Protein AF-A0A6V8CHT6-F1 (afdb_monomer)

Structure (mmCIF, N/CA/C/O backbone):
data_AF-A0A6V8CHT6-F1
#
_entry.id   AF-A0A6V8CHT6-F1
#
loop_
_atom_site.group_PDB
_atom_site.id
_atom_site.type_symbol
_atom_site.label_atom_id
_atom_site.label_alt_id
_atom_site.label_comp_id
_atom_site.label_asym_id
_atom_site.label_entity_id
_atom_site.label_seq_id
_atom_site.pdbx_PDB_ins_code
_atom_site.Cartn_x
_atom_site.Cartn_y
_atom_site.Cartn_z
_atom_site.occupancy
_atom_site.B_iso_or_equiv
_atom_site.auth_seq_id
_atom_site.auth_comp_id
_atom_site.auth_asym_id
_atom_site.auth_atom_id
_atom_site.pdbx_PDB_model_num
ATOM 1 N N . MET A 1 1 ? 69.002 -26.529 19.615 1.00 41.22 1 MET A N 1
ATOM 2 C CA . MET A 1 1 ? 69.752 -26.506 18.342 1.00 41.22 1 MET A CA 1
ATOM 3 C C . MET A 1 1 ? 69.711 -27.904 17.747 1.00 41.22 1 MET A C 1
ATOM 5 O O . MET A 1 1 ? 70.395 -28.780 18.248 1.00 41.22 1 MET A O 1
ATOM 9 N N . GLY A 1 2 ? 68.854 -28.126 16.753 1.00 36.91 2 GLY A N 1
ATOM 10 C CA . GLY A 1 2 ? 68.843 -29.322 15.907 1.00 36.91 2 GLY A CA 1
ATOM 11 C C . GLY A 1 2 ? 68.818 -28.838 14.454 1.00 36.91 2 GLY A C 1
ATOM 12 O O . GLY A 1 2 ? 68.093 -27.874 14.194 1.00 36.91 2 GLY A O 1
ATOM 13 N N . PRO A 1 3 ? 69.640 -29.376 13.537 1.00 49.72 3 PRO A N 1
ATOM 14 C CA . PRO A 1 3 ? 69.744 -28.813 12.202 1.00 49.72 3 PRO A CA 1
ATOM 15 C C . PRO A 1 3 ? 68.670 -29.391 11.275 1.00 49.72 3 PRO A C 1
ATOM 17 O O . PRO A 1 3 ? 68.426 -30.595 11.230 1.00 49.72 3 PRO A O 1
ATOM 20 N N . PHE A 1 4 ? 68.030 -28.477 10.553 1.00 37.78 4 PHE A N 1
ATOM 21 C CA . PHE A 1 4 ? 67.076 -28.720 9.482 1.00 37.78 4 PHE A CA 1
ATOM 22 C C . PHE A 1 4 ? 67.772 -29.388 8.288 1.00 37.78 4 PHE A C 1
ATOM 24 O O . PHE A 1 4 ? 68.774 -28.882 7.788 1.00 37.78 4 PHE A O 1
ATOM 31 N N . GLY A 1 5 ? 67.219 -30.515 7.833 1.00 35.38 5 GLY A N 1
ATOM 32 C CA . GLY A 1 5 ? 67.604 -31.187 6.595 1.00 35.38 5 GLY A CA 1
ATOM 33 C C . GLY A 1 5 ? 67.026 -30.469 5.376 1.00 35.38 5 GLY A C 1
ATOM 34 O O . GLY A 1 5 ? 65.821 -30.239 5.288 1.00 35.38 5 GLY A O 1
ATOM 35 N N . GLN A 1 6 ? 67.910 -30.117 4.450 1.00 35.12 6 GLN A N 1
ATOM 36 C CA . GLN A 1 6 ? 67.634 -29.500 3.159 1.00 35.12 6 GLN A CA 1
ATOM 37 C C . GLN A 1 6 ? 67.463 -30.635 2.135 1.00 35.12 6 GLN A C 1
ATOM 39 O O . GLN A 1 6 ? 68.376 -31.438 1.957 1.00 35.12 6 GLN A O 1
ATOM 44 N N . LEU A 1 7 ? 66.277 -30.762 1.532 1.00 34.06 7 LEU A N 1
ATOM 45 C CA . LEU A 1 7 ? 65.987 -31.746 0.483 1.00 34.06 7 LEU A CA 1
ATOM 46 C C . LEU A 1 7 ? 65.888 -31.028 -0.864 1.00 34.06 7 LEU A C 1
ATOM 48 O O . LEU A 1 7 ? 64.964 -30.247 -1.097 1.00 34.06 7 LEU A O 1
ATOM 52 N N . ASP A 1 8 ? 66.858 -31.315 -1.728 1.00 28.78 8 ASP A N 1
ATOM 53 C CA . ASP A 1 8 ? 66.923 -30.893 -3.123 1.00 28.78 8 ASP A CA 1
ATOM 54 C C . ASP A 1 8 ? 65.839 -31.595 -3.957 1.00 28.78 8 ASP A C 1
ATOM 56 O O . ASP A 1 8 ? 65.830 -32.818 -4.108 1.00 28.78 8 ASP A O 1
ATOM 60 N N . PHE A 1 9 ? 64.926 -30.814 -4.539 1.00 30.84 9 PHE A N 1
ATOM 61 C CA . PHE A 1 9 ? 63.970 -31.289 -5.540 1.00 30.84 9 PHE A CA 1
ATOM 62 C C . PHE A 1 9 ? 64.539 -31.080 -6.948 1.00 30.84 9 PHE A C 1
ATOM 64 O O . PHE A 1 9 ? 64.455 -29.997 -7.526 1.00 30.84 9 PHE A O 1
ATOM 71 N N . ALA A 1 10 ? 65.095 -32.151 -7.514 1.00 30.97 10 ALA A N 1
ATOM 72 C CA . ALA A 1 10 ? 65.415 -32.253 -8.933 1.00 30.97 10 ALA A CA 1
ATOM 73 C C . ALA A 1 10 ? 64.138 -32.549 -9.749 1.00 30.97 10 ALA A C 1
ATOM 75 O O . ALA A 1 10 ? 63.468 -33.559 -9.531 1.00 30.97 10 ALA A O 1
ATOM 76 N N . PHE A 1 11 ? 63.803 -31.677 -10.704 1.00 31.89 11 PHE A N 1
ATOM 77 C CA . PHE A 1 11 ? 62.722 -31.882 -11.675 1.00 31.89 11 PHE A CA 1
ATOM 78 C C . PHE A 1 11 ? 63.210 -32.737 -12.862 1.00 31.89 11 PHE A C 1
ATOM 80 O O . PHE A 1 11 ? 64.196 -32.363 -13.499 1.00 31.89 11 PHE A O 1
ATOM 87 N N . PRO A 1 12 ? 62.527 -33.840 -13.230 1.00 30.91 12 PRO A N 1
ATOM 88 C CA . PRO A 1 12 ? 62.856 -34.603 -14.427 1.00 30.91 12 PRO A CA 1
ATOM 89 C C . PRO A 1 12 ? 62.110 -34.094 -15.671 1.00 30.91 12 PRO A C 1
ATOM 91 O O . PRO A 1 12 ? 60.882 -33.999 -15.698 1.00 30.91 12 PRO A O 1
ATOM 94 N N . SER A 1 13 ? 62.873 -33.852 -16.737 1.00 31.19 13 SER A N 1
ATOM 95 C CA . SER A 1 13 ? 62.411 -33.578 -18.100 1.00 31.19 13 SER A CA 1
ATOM 96 C C . SER A 1 13 ? 61.598 -34.744 -18.681 1.00 31.19 13 SER A C 1
ATOM 98 O O . SER A 1 13 ? 62.083 -35.875 -18.750 1.00 31.19 13 SER A O 1
ATOM 100 N N . ARG A 1 14 ? 60.386 -34.471 -19.183 1.00 32.66 14 ARG A N 1
ATOM 101 C CA . ARG A 1 14 ? 59.652 -35.366 -20.095 1.00 32.66 14 ARG A CA 1
ATOM 102 C C . ARG A 1 14 ? 59.148 -34.595 -21.312 1.00 32.66 14 ARG A C 1
ATOM 104 O O . ARG A 1 14 ? 58.468 -33.582 -21.188 1.00 32.66 14 ARG A O 1
ATOM 111 N N . HIS A 1 15 ? 59.487 -35.119 -22.487 1.00 34.09 15 HIS A N 1
ATOM 112 C CA . HIS A 1 15 ? 58.997 -34.693 -23.794 1.00 34.09 15 HIS A CA 1
ATOM 113 C C . HIS A 1 15 ? 57.461 -34.734 -23.859 1.00 34.09 15 HIS A C 1
ATOM 115 O O . HIS A 1 15 ? 56.860 -35.800 -23.732 1.00 34.09 15 HIS A O 1
ATOM 121 N N . ILE A 1 16 ? 56.831 -33.582 -24.105 1.00 37.59 16 ILE A N 1
ATOM 122 C CA . ILE A 1 16 ? 55.396 -33.466 -24.392 1.00 37.59 16 ILE A CA 1
ATOM 123 C C . ILE A 1 16 ? 55.236 -33.324 -25.906 1.00 37.59 16 ILE A C 1
ATOM 125 O O . ILE A 1 16 ? 55.535 -32.284 -26.494 1.00 37.59 16 ILE A O 1
ATOM 129 N N . GLY A 1 17 ? 54.791 -34.406 -26.545 1.00 32.38 17 GLY A N 1
ATOM 130 C CA . GLY A 1 17 ? 54.363 -34.401 -27.937 1.00 32.38 17 GLY A CA 1
ATOM 131 C C . GLY A 1 17 ? 53.164 -33.472 -28.130 1.00 32.38 17 GLY A C 1
ATOM 132 O O . GLY A 1 17 ? 52.205 -33.500 -27.358 1.00 32.38 17 GLY A O 1
ATOM 133 N N . ARG A 1 18 ? 53.225 -32.648 -29.177 1.00 36.09 18 ARG A N 1
ATOM 134 C CA . ARG A 1 18 ? 52.137 -31.771 -29.616 1.00 36.09 18 ARG A CA 1
ATOM 135 C C . ARG A 1 18 ? 50.908 -32.612 -29.974 1.00 36.09 18 ARG A C 1
ATOM 137 O O . ARG A 1 18 ? 50.895 -33.279 -31.004 1.00 36.09 18 ARG A O 1
ATOM 144 N N . ARG A 1 19 ? 49.864 -32.548 -29.149 1.00 32.81 19 ARG A N 1
ATOM 145 C CA . ARG A 1 19 ? 48.488 -32.847 -29.558 1.00 32.81 19 ARG A CA 1
ATOM 146 C C . ARG A 1 19 ? 47.713 -31.538 -29.510 1.00 32.81 19 ARG A C 1
ATOM 148 O O . ARG A 1 19 ? 47.487 -30.986 -28.440 1.00 32.81 19 ARG A O 1
ATOM 155 N N . THR A 1 20 ? 47.372 -31.019 -30.680 1.00 37.75 20 THR A N 1
ATOM 156 C CA . THR A 1 20 ? 46.373 -29.964 -30.842 1.00 37.75 20 THR A CA 1
ATOM 157 C C . THR A 1 20 ? 45.039 -30.458 -30.265 1.00 37.75 20 THR A C 1
ATOM 159 O O . THR A 1 20 ? 44.615 -31.563 -30.614 1.00 37.75 20 THR A O 1
ATOM 162 N N . PRO A 1 21 ? 44.365 -29.705 -29.378 1.00 36.38 21 PRO A N 1
ATOM 163 C CA . PRO A 1 21 ? 42.992 -30.030 -29.020 1.00 36.38 21 PRO A CA 1
ATOM 164 C C . PRO A 1 21 ? 42.091 -29.810 -30.249 1.00 36.38 21 PRO A C 1
ATOM 166 O O . PRO A 1 21 ? 42.325 -28.869 -31.015 1.00 36.38 21 PRO A O 1
ATOM 169 N N . PRO A 1 22 ? 41.084 -30.669 -30.476 1.00 31.45 22 PRO A N 1
ATOM 170 C CA . PRO A 1 22 ? 40.154 -30.490 -31.578 1.00 31.45 22 PRO A CA 1
ATOM 171 C C . PRO A 1 22 ? 39.348 -29.210 -31.351 1.00 31.45 22 PRO A C 1
ATOM 173 O O . PRO A 1 22 ? 38.879 -28.940 -30.245 1.00 31.45 22 PRO A O 1
ATOM 176 N N . ILE A 1 23 ? 39.192 -28.430 -32.417 1.00 36.53 23 ILE A N 1
ATOM 177 C CA . ILE A 1 23 ? 38.294 -27.279 -32.480 1.00 36.53 23 ILE A CA 1
ATOM 178 C C . ILE A 1 23 ? 36.882 -27.823 -32.252 1.00 36.53 23 ILE A C 1
ATOM 180 O O . ILE A 1 23 ? 36.297 -28.448 -33.138 1.00 36.53 23 ILE A O 1
ATOM 184 N N . LEU A 1 24 ? 36.358 -27.658 -31.035 1.00 32.38 24 LEU A N 1
ATOM 185 C CA . LEU A 1 24 ? 34.988 -28.032 -30.724 1.00 32.38 24 LEU A CA 1
ATOM 186 C C . LEU A 1 24 ? 34.080 -27.014 -31.412 1.00 32.38 24 LEU A C 1
ATOM 188 O O . LEU A 1 24 ? 33.933 -25.875 -30.973 1.00 32.38 24 LEU A O 1
ATOM 192 N N . ASN A 1 25 ? 33.518 -27.443 -32.536 1.00 35.50 25 ASN A N 1
ATOM 193 C CA . ASN A 1 25 ? 32.494 -26.751 -33.296 1.00 35.50 25 ASN A CA 1
ATOM 194 C C . ASN A 1 25 ? 31.210 -26.703 -32.442 1.00 35.50 25 ASN A C 1
ATOM 196 O O . ASN A 1 25 ? 30.322 -27.550 -32.562 1.00 35.50 25 ASN A O 1
ATOM 200 N N . LEU A 1 26 ? 31.159 -25.767 -31.490 1.00 35.62 26 LEU A N 1
ATOM 201 C CA . LEU A 1 26 ? 29.971 -25.460 -30.701 1.00 35.62 26 LEU A CA 1
ATOM 202 C C . LEU A 1 26 ? 28.991 -24.730 -31.614 1.00 35.62 26 LEU A C 1
ATOM 204 O O . LEU A 1 26 ? 29.082 -23.528 -31.841 1.00 35.62 26 LEU A O 1
ATOM 208 N N . ARG A 1 27 ? 28.087 -25.534 -32.175 1.00 34.44 27 ARG A N 1
ATOM 209 C CA . ARG A 1 27 ? 26.877 -25.150 -32.897 1.00 34.44 27 ARG A CA 1
ATOM 210 C C . ARG A 1 27 ? 26.325 -23.789 -32.445 1.00 34.44 27 ARG A C 1
ATOM 212 O O . ARG A 1 27 ? 25.758 -23.675 -31.363 1.00 34.44 27 ARG A O 1
ATOM 219 N N . ALA A 1 28 ? 26.342 -22.831 -33.369 1.00 37.66 28 ALA A N 1
ATOM 220 C CA . ALA A 1 28 ? 25.462 -21.661 -33.383 1.00 37.66 28 ALA A CA 1
ATOM 221 C C . ALA A 1 28 ? 23.956 -22.032 -33.412 1.00 37.66 28 ALA A C 1
ATOM 223 O O . ALA A 1 28 ? 23.102 -21.181 -33.189 1.00 37.66 28 ALA A O 1
ATOM 224 N N . ALA A 1 29 ? 23.624 -23.314 -33.613 1.00 34.50 29 ALA A N 1
ATOM 225 C CA . ALA A 1 29 ? 22.252 -23.813 -33.699 1.00 34.50 29 ALA A CA 1
ATOM 226 C C . ALA A 1 29 ? 21.439 -23.663 -32.398 1.00 34.50 29 ALA A C 1
ATOM 228 O O . ALA A 1 29 ? 20.220 -23.581 -32.457 1.00 34.50 29 ALA A O 1
ATOM 229 N N . SER A 1 30 ? 22.079 -23.578 -31.226 1.00 35.25 30 SER A N 1
ATOM 230 C CA . SER A 1 30 ? 21.350 -23.466 -29.951 1.00 35.25 30 SER A CA 1
ATOM 231 C C . SER A 1 30 ? 20.792 -22.063 -29.691 1.00 35.25 30 SER A C 1
ATOM 233 O O . SER A 1 30 ? 19.862 -21.914 -28.902 1.00 35.25 30 SER A O 1
ATOM 235 N N . PHE A 1 31 ? 21.379 -21.035 -30.318 1.00 36.34 31 PHE A N 1
ATOM 236 C CA . PHE A 1 31 ? 20.935 -19.650 -30.159 1.00 36.34 31 PHE A CA 1
ATOM 237 C C . PHE A 1 31 ? 19.789 -19.348 -31.130 1.00 36.34 31 PHE A C 1
ATOM 239 O O . PHE A 1 31 ? 18.771 -18.823 -30.701 1.00 36.34 31 PHE A O 1
ATOM 246 N N . GLU A 1 32 ? 19.882 -19.774 -32.396 1.00 36.78 32 GLU A N 1
ATOM 247 C CA . GLU A 1 32 ? 18.818 -19.582 -33.400 1.00 36.78 32 GLU A CA 1
ATOM 248 C C . GLU A 1 32 ? 17.534 -20.383 -33.104 1.00 36.78 32 GLU A C 1
ATOM 250 O O . GLU A 1 32 ? 16.432 -19.886 -33.341 1.00 36.78 32 GLU A O 1
ATOM 255 N N . GLU A 1 33 ? 17.632 -21.581 -32.512 1.00 33.31 33 GLU A N 1
ATOM 256 C CA . GLU A 1 33 ? 16.451 -22.396 -32.169 1.00 33.31 33 GLU A CA 1
ATOM 257 C C . GLU A 1 33 ? 15.577 -21.782 -31.058 1.00 33.31 33 GLU A C 1
ATOM 259 O O . GLU A 1 33 ? 14.381 -22.078 -30.988 1.00 33.31 33 GLU A O 1
ATOM 264 N N . GLN A 1 34 ? 16.136 -20.906 -30.213 1.00 35.66 34 GLN A N 1
ATOM 265 C CA . GLN A 1 34 ? 15.370 -20.193 -29.182 1.00 35.66 34 GLN A CA 1
ATOM 266 C C . GLN A 1 34 ? 14.543 -19.031 -29.753 1.00 35.66 34 GLN A C 1
ATOM 268 O O . GLN A 1 34 ? 13.497 -18.721 -29.191 1.00 35.66 34 GLN A O 1
ATOM 273 N N . TRP A 1 35 ? 14.949 -18.447 -30.887 1.00 41.78 35 TRP A N 1
ATOM 274 C CA . TRP A 1 35 ? 14.221 -17.354 -31.552 1.00 41.78 35 TRP A CA 1
ATOM 275 C C . TRP A 1 35 ? 13.122 -17.845 -32.506 1.00 41.78 35 TRP A C 1
ATOM 277 O O . TRP A 1 35 ? 12.164 -17.122 -32.762 1.00 41.78 35 TRP A O 1
ATOM 287 N N . ALA A 1 36 ? 13.221 -19.079 -33.016 1.00 37.62 36 ALA A N 1
ATOM 288 C CA . ALA A 1 36 ? 12.227 -19.661 -33.927 1.00 37.62 36 ALA A CA 1
ATOM 289 C C . ALA A 1 36 ? 10.948 -20.157 -33.223 1.00 37.62 36 ALA A C 1
ATOM 291 O O . ALA A 1 36 ? 9.930 -20.407 -33.871 1.00 37.62 36 ALA A O 1
ATOM 292 N N . ARG A 1 37 ? 10.975 -20.304 -31.894 1.00 37.66 37 ARG A N 1
ATOM 293 C CA . ARG A 1 37 ? 9.786 -20.603 -31.090 1.00 37.66 37 ARG A CA 1
ATOM 294 C C . ARG A 1 37 ? 9.213 -19.293 -30.567 1.00 37.66 37 ARG A C 1
ATOM 296 O O . ARG A 1 37 ? 9.472 -18.914 -29.429 1.00 37.66 37 ARG A O 1
ATOM 303 N N . GLY A 1 38 ? 8.440 -18.610 -31.412 1.00 39.50 38 GLY A N 1
ATOM 304 C CA . GLY A 1 38 ? 7.608 -17.492 -30.966 1.00 39.50 38 GLY A CA 1
ATOM 305 C C . GLY A 1 38 ? 6.792 -17.902 -29.729 1.00 39.50 38 GLY A C 1
ATOM 306 O O . GLY A 1 38 ? 6.408 -19.075 -29.623 1.00 39.50 38 GLY A O 1
ATOM 307 N N . PRO A 1 39 ? 6.566 -16.997 -28.764 1.00 44.69 39 PRO A N 1
ATOM 308 C CA . PRO A 1 39 ? 5.933 -17.347 -27.502 1.00 44.69 39 PRO A CA 1
ATOM 309 C C . PRO A 1 39 ? 4.509 -17.864 -27.749 1.00 44.69 39 PRO A C 1
ATOM 311 O O . PRO A 1 39 ? 3.566 -17.109 -27.958 1.00 44.69 39 PRO A O 1
ATOM 314 N N . THR A 1 40 ? 4.330 -19.186 -27.704 1.00 41.44 40 THR A N 1
ATOM 315 C CA . THR A 1 40 ? 3.022 -19.827 -27.532 1.00 41.44 40 THR A CA 1
ATOM 316 C C . THR A 1 40 ? 2.561 -19.595 -26.098 1.00 41.44 40 THR A C 1
ATOM 318 O O . THR A 1 40 ? 2.737 -20.431 -25.215 1.00 41.44 40 THR A O 1
ATOM 321 N N . GLY A 1 41 ? 2.004 -18.417 -25.862 1.00 40.00 41 GLY A N 1
ATOM 322 C CA . GLY A 1 41 ? 1.395 -18.002 -24.610 1.00 40.00 41 GLY A CA 1
ATOM 323 C C . GLY A 1 41 ? 0.734 -16.661 -24.865 1.00 40.00 41 GLY A C 1
ATOM 324 O O . GLY A 1 41 ? 1.363 -15.797 -25.459 1.00 40.00 41 GLY A O 1
ATOM 325 N N . ALA A 1 42 ? -0.543 -16.527 -24.501 1.00 42.59 42 ALA A N 1
ATOM 326 C CA . ALA A 1 42 ? -1.342 -15.329 -24.746 1.00 42.59 42 ALA A CA 1
ATOM 327 C C . ALA A 1 42 ? -0.520 -14.053 -24.506 1.00 42.59 42 ALA A C 1
ATOM 329 O O . ALA A 1 42 ? -0.006 -13.842 -23.410 1.00 42.59 42 ALA A O 1
ATOM 330 N N . GLU A 1 43 ? -0.378 -13.256 -25.560 1.00 49.50 43 GLU A N 1
ATOM 331 C CA . GLU A 1 43 ? 0.484 -12.084 -25.628 1.00 49.50 43 GLU A CA 1
ATOM 332 C C . GLU A 1 43 ? 0.059 -11.072 -24.553 1.00 49.50 43 GLU A C 1
ATOM 334 O O . GLU A 1 43 ? -0.982 -10.412 -24.646 1.00 49.50 43 GLU A O 1
ATOM 339 N N . VAL A 1 44 ? 0.817 -11.008 -23.456 1.00 54.97 44 VAL A N 1
ATOM 340 C CA . VAL A 1 44 ? 0.523 -10.093 -22.352 1.00 54.97 44 VAL A CA 1
ATOM 341 C C . VAL A 1 44 ? 0.998 -8.709 -22.771 1.00 54.97 44 VAL A C 1
ATOM 343 O O . VAL A 1 44 ? 2.125 -8.314 -22.497 1.00 54.97 44 VAL A O 1
ATOM 346 N N . LYS A 1 45 ? 0.126 -7.958 -23.446 1.00 59.78 45 LYS A N 1
ATOM 347 C CA . LYS A 1 45 ? 0.386 -6.560 -23.795 1.00 59.78 45 LYS A CA 1
ATOM 348 C C . LYS A 1 45 ? 0.354 -5.692 -22.539 1.00 59.78 45 LYS A C 1
ATOM 350 O O . LYS A 1 45 ? -0.706 -5.482 -21.934 1.00 59.78 45 LYS A O 1
ATOM 355 N N . VAL A 1 46 ? 1.514 -5.194 -22.120 1.00 65.88 46 VAL A N 1
ATOM 356 C CA . VAL A 1 46 ? 1.646 -4.466 -20.854 1.00 65.88 46 VAL A CA 1
ATOM 357 C C . VAL A 1 46 ? 1.438 -2.981 -21.087 1.00 65.88 46 VAL A C 1
ATOM 359 O O . VAL A 1 46 ? 2.336 -2.220 -21.429 1.00 65.88 46 VAL A O 1
ATOM 362 N N . ALA A 1 47 ? 0.208 -2.541 -20.850 1.00 70.69 47 ALA A N 1
ATOM 363 C CA . ALA A 1 47 ? -0.137 -1.134 -20.955 1.00 70.69 47 ALA A CA 1
ATOM 364 C C . ALA A 1 47 ? 0.251 -0.370 -19.674 1.00 70.69 47 ALA A C 1
ATOM 366 O O . ALA A 1 47 ? -0.603 -0.072 -18.831 1.00 70.69 47 ALA A O 1
ATOM 367 N N . TRP A 1 48 ? 1.524 0.027 -19.551 1.00 78.38 48 TRP A N 1
ATOM 368 C CA . TRP A 1 48 ? 2.042 0.851 -18.440 1.00 78.38 48 TRP A CA 1
ATOM 369 C C . TRP A 1 48 ? 1.240 2.145 -18.214 1.00 78.38 48 TRP A C 1
ATOM 371 O O . TRP A 1 48 ? 1.112 2.643 -17.094 1.00 78.38 48 TRP A O 1
ATOM 381 N N . ARG A 1 49 ? 0.617 2.667 -19.281 1.00 77.69 49 ARG A N 1
ATOM 382 C CA . ARG A 1 49 ? -0.243 3.862 -19.265 1.00 77.69 49 ARG A CA 1
ATOM 383 C C . ARG A 1 49 ? -1.497 3.719 -18.397 1.00 77.69 49 ARG A C 1
ATOM 385 O O . ARG A 1 49 ? -2.040 4.748 -17.992 1.00 77.69 49 ARG A O 1
ATOM 392 N N . ARG A 1 50 ? -1.946 2.486 -18.120 1.00 81.38 50 ARG A N 1
ATOM 393 C CA . ARG A 1 50 ? -3.197 2.182 -17.400 1.00 81.38 50 ARG A CA 1
ATOM 394 C C . ARG A 1 50 ? -3.057 2.105 -15.886 1.00 81.38 50 ARG A C 1
ATOM 396 O O . ARG A 1 50 ? -4.083 2.104 -15.217 1.00 81.38 50 ARG A O 1
ATOM 403 N N . LEU A 1 51 ? -1.832 2.081 -15.354 1.00 83.88 51 LEU A N 1
ATOM 404 C CA . LEU A 1 51 ? -1.618 2.156 -13.909 1.00 83.88 51 LEU A CA 1
ATOM 405 C C . LEU A 1 51 ? -2.365 3.381 -13.371 1.00 83.88 51 LEU A C 1
ATOM 407 O O . LEU A 1 51 ? -2.317 4.438 -14.005 1.00 83.88 51 LEU A O 1
ATOM 411 N N . SER A 1 52 ? -3.042 3.258 -12.237 1.00 85.75 52 SER A N 1
ATOM 412 C CA . SER A 1 52 ? -3.868 4.285 -11.601 1.00 85.75 52 SER A CA 1
ATOM 413 C C . SER A 1 52 ? -3.133 4.982 -10.459 1.00 85.75 52 SER A C 1
ATOM 415 O O . SER A 1 52 ? -2.061 4.566 -10.016 1.00 85.75 52 SER A O 1
ATOM 417 N N . THR A 1 53 ? -3.680 6.110 -10.004 1.00 88.50 53 THR A N 1
ATOM 418 C CA . THR A 1 53 ? -3.062 6.880 -8.920 1.00 88.50 53 THR A CA 1
ATOM 419 C C . THR A 1 53 ? -3.208 6.138 -7.604 1.00 88.50 53 THR A C 1
ATOM 421 O O . THR A 1 53 ? -4.262 5.574 -7.291 1.00 88.50 53 THR A O 1
ATOM 424 N N . ILE A 1 54 ? -2.110 6.105 -6.859 1.00 90.62 54 ILE A N 1
ATOM 425 C CA . ILE A 1 54 ? -2.037 5.485 -5.546 1.00 90.62 54 ILE A CA 1
ATOM 426 C C . ILE A 1 54 ? -2.308 6.585 -4.527 1.00 90.62 54 ILE A C 1
ATOM 428 O O . ILE A 1 54 ? -1.689 7.644 -4.572 1.00 90.62 54 ILE A O 1
ATOM 432 N N . LEU A 1 55 ? -3.274 6.338 -3.644 1.00 91.38 55 LEU A N 1
ATOM 433 C CA . LEU A 1 55 ? -3.596 7.254 -2.556 1.00 91.38 55 LEU A CA 1
ATOM 434 C C . LEU A 1 55 ? -2.439 7.307 -1.557 1.00 91.38 55 LEU A C 1
ATOM 436 O O . LEU A 1 55 ? -1.763 6.304 -1.307 1.00 91.38 55 LEU A O 1
ATOM 440 N N . THR A 1 56 ? -2.251 8.465 -0.940 1.00 94.56 56 THR A N 1
ATOM 441 C CA . THR A 1 56 ? -1.311 8.621 0.169 1.00 94.56 56 THR A CA 1
ATOM 442 C C . THR A 1 56 ? -1.788 7.850 1.403 1.00 94.56 56 THR A C 1
ATOM 444 O O . THR A 1 56 ? -2.960 7.480 1.531 1.00 94.56 56 THR A O 1
ATOM 447 N N . LYS A 1 57 ? -0.879 7.617 2.359 1.00 94.50 57 LYS A N 1
ATOM 448 C CA . LYS A 1 57 ? -1.221 6.941 3.622 1.00 94.50 57 LYS A CA 1
ATOM 449 C C . LYS A 1 57 ? -2.408 7.604 4.339 1.00 94.50 57 LYS A C 1
ATOM 451 O O . LYS A 1 57 ? -3.241 6.891 4.891 1.00 94.50 57 LYS A O 1
ATOM 456 N N . ASP A 1 58 ? -2.478 8.933 4.325 1.00 95.25 58 ASP A N 1
ATOM 457 C CA . ASP A 1 58 ? -3.430 9.705 5.121 1.00 95.25 58 ASP A CA 1
ATOM 458 C C . ASP A 1 58 ? -4.805 9.651 4.451 1.00 95.25 58 ASP A C 1
ATOM 460 O O . ASP A 1 58 ? -5.784 9.294 5.098 1.00 95.25 58 ASP A O 1
ATOM 464 N N . GLU A 1 59 ? -4.859 9.794 3.124 1.00 95.75 59 GLU A N 1
ATOM 465 C CA . GLU A 1 59 ? -6.088 9.598 2.344 1.00 95.75 59 GLU A CA 1
ATOM 466 C C . GLU A 1 59 ? -6.648 8.172 2.477 1.00 95.75 59 GLU A C 1
ATOM 468 O O . GLU A 1 59 ? -7.863 7.978 2.587 1.00 95.75 59 GLU A O 1
ATOM 473 N N . MET A 1 60 ? -5.779 7.150 2.488 1.00 95.81 60 MET A N 1
ATOM 474 C CA . MET A 1 60 ? -6.208 5.765 2.711 1.00 95.81 60 MET A CA 1
ATOM 475 C C . MET A 1 60 ? -6.793 5.573 4.115 1.00 95.81 60 MET A C 1
ATOM 477 O O . MET A 1 60 ? -7.834 4.924 4.260 1.00 95.81 60 MET A O 1
ATOM 481 N N . LEU A 1 61 ? -6.146 6.136 5.142 1.00 96.38 61 LEU A N 1
ATOM 482 C CA . LEU A 1 61 ? -6.625 6.082 6.524 1.00 96.38 61 LEU A CA 1
ATOM 483 C C . LEU A 1 61 ? -7.961 6.815 6.684 1.00 96.38 61 LEU A C 1
ATOM 485 O O . LEU A 1 61 ? -8.890 6.256 7.269 1.00 96.38 61 LEU A O 1
ATOM 489 N N . ASP A 1 62 ? -8.094 8.008 6.111 1.00 96.88 62 ASP A N 1
ATOM 490 C CA . ASP A 1 62 ? -9.318 8.805 6.172 1.00 96.88 62 ASP A CA 1
ATOM 491 C C . ASP A 1 62 ? -10.484 8.097 5.482 1.00 96.88 62 ASP A C 1
ATOM 493 O O . ASP A 1 62 ? -11.577 7.977 6.050 1.00 96.88 62 ASP A O 1
ATOM 497 N N . LYS A 1 63 ? -10.247 7.523 4.295 1.00 96.69 63 LYS A N 1
ATOM 498 C CA . LYS A 1 63 ? -11.240 6.705 3.586 1.00 96.69 63 LYS A CA 1
ATOM 499 C C . LYS A 1 63 ? -11.678 5.503 4.426 1.00 96.69 63 LYS A C 1
ATOM 501 O O . LYS A 1 63 ? -12.878 5.227 4.533 1.00 96.69 63 LYS A O 1
ATOM 506 N N . ALA A 1 64 ? -10.725 4.795 5.031 1.00 97.19 64 ALA A N 1
ATOM 507 C CA . ALA A 1 64 ? -10.998 3.615 5.845 1.00 97.19 64 ALA A CA 1
ATOM 508 C C . ALA A 1 64 ? -11.786 3.957 7.114 1.00 97.19 64 ALA A C 1
ATOM 510 O O . ALA A 1 64 ? -12.815 3.335 7.391 1.00 97.19 64 ALA A O 1
ATOM 511 N N . TYR A 1 65 ? -11.363 4.977 7.861 1.00 96.19 65 TYR A N 1
ATOM 512 C CA . TYR A 1 65 ? -12.027 5.386 9.098 1.00 96.19 65 TYR A CA 1
ATOM 513 C C . TYR A 1 65 ? -13.375 6.061 8.850 1.00 96.19 65 TYR A C 1
ATOM 515 O O . TYR A 1 65 ? -14.324 5.814 9.601 1.00 96.19 65 TYR A O 1
ATOM 523 N N . GLY A 1 66 ? -13.510 6.823 7.763 1.00 97.31 66 GLY A N 1
ATOM 524 C CA . GLY A 1 66 ? -14.790 7.366 7.320 1.00 97.31 66 GLY A CA 1
ATOM 525 C C . GLY A 1 66 ? -15.801 6.260 7.002 1.00 97.31 66 GLY A C 1
ATOM 526 O O . GLY A 1 66 ? -16.950 6.318 7.448 1.00 97.31 66 GLY A O 1
ATOM 527 N N . ARG A 1 67 ? -15.375 5.205 6.292 1.00 96.69 67 ARG A N 1
ATOM 528 C CA . ARG A 1 67 ? -16.232 4.045 5.989 1.00 96.69 67 ARG A CA 1
ATOM 529 C C . ARG A 1 67 ? -16.542 3.213 7.233 1.00 96.69 67 ARG A C 1
ATOM 531 O O . ARG A 1 67 ? -17.683 2.785 7.401 1.00 96.69 67 ARG A O 1
ATOM 538 N N . ALA A 1 68 ? -15.573 3.047 8.128 1.00 96.88 68 ALA A N 1
ATOM 539 C CA . ALA A 1 68 ? -15.747 2.346 9.395 1.00 96.88 68 ALA A CA 1
ATOM 540 C C . ALA A 1 68 ? -16.772 3.023 10.317 1.00 96.88 68 ALA A C 1
ATOM 542 O O . ALA A 1 68 ? -17.612 2.333 10.891 1.00 96.88 68 ALA A O 1
ATOM 543 N N . ARG A 1 69 ? -16.749 4.360 10.417 1.00 96.38 69 ARG A N 1
ATOM 544 C CA . ARG A 1 69 ? -17.727 5.132 11.203 1.00 96.38 69 ARG A CA 1
ATOM 545 C C . ARG A 1 69 ? -19.146 4.962 10.656 1.00 96.38 69 ARG A C 1
ATOM 547 O O . ARG A 1 69 ? -20.046 4.565 11.385 1.00 96.38 69 ARG A O 1
ATOM 554 N N . LYS A 1 70 ? -19.325 5.131 9.341 1.00 96.44 70 LYS A N 1
ATOM 555 C CA . LYS A 1 70 ? -20.628 4.903 8.690 1.00 96.44 70 LYS A CA 1
ATOM 556 C C . LYS A 1 70 ? -21.133 3.469 8.883 1.00 96.44 70 LYS A C 1
ATOM 558 O O . LYS A 1 70 ? -22.334 3.252 8.996 1.00 96.44 70 LYS A O 1
ATOM 563 N N . ALA A 1 71 ? -20.233 2.485 8.903 1.00 94.81 71 ALA A N 1
ATOM 564 C CA . ALA A 1 71 ? -20.593 1.091 9.133 1.00 94.81 71 ALA A CA 1
ATOM 565 C C . ALA A 1 71 ? -21.009 0.819 10.587 1.00 94.81 71 ALA A C 1
ATOM 567 O O . ALA A 1 71 ? -21.914 0.016 10.803 1.00 94.81 71 ALA A O 1
ATOM 568 N N . SER A 1 72 ? -20.387 1.475 11.573 1.00 94.12 72 SER A N 1
ATOM 569 C CA . SER A 1 72 ? -20.791 1.337 12.976 1.00 94.12 72 SER A CA 1
ATOM 570 C C . SER A 1 72 ? -22.121 2.009 13.281 1.00 94.12 72 SER A C 1
ATOM 572 O O . SER A 1 72 ? -22.891 1.468 14.065 1.00 94.12 72 SER A O 1
ATOM 574 N N . ASP A 1 73 ? -22.421 3.137 12.639 1.00 93.38 73 ASP A N 1
ATOM 575 C CA . ASP A 1 73 ? -23.663 3.884 12.884 1.00 93.38 73 ASP A CA 1
ATOM 576 C C . ASP A 1 73 ? -24.913 3.099 12.444 1.00 93.38 73 ASP A C 1
ATOM 578 O O . ASP A 1 73 ? -26.000 3.310 12.969 1.00 93.38 73 ASP A O 1
ATOM 582 N N . ARG A 1 74 ? -24.751 2.141 11.522 1.00 93.69 74 ARG A N 1
ATOM 583 C CA . ARG A 1 74 ? -25.816 1.233 11.057 1.00 93.69 74 ARG A CA 1
ATOM 584 C C . ARG A 1 74 ? -26.090 0.059 11.997 1.00 93.69 74 ARG A C 1
ATOM 586 O O . ARG A 1 74 ? -26.982 -0.737 11.722 1.00 93.69 74 ARG A O 1
ATOM 593 N N . VAL A 1 75 ? -25.284 -0.118 13.042 1.00 94.62 75 VAL A N 1
ATOM 594 C CA . VAL A 1 75 ? -25.463 -1.219 13.990 1.00 94.62 75 VAL A CA 1
ATOM 595 C C . VAL A 1 75 ? -26.574 -0.856 14.962 1.00 94.62 75 VAL A C 1
ATOM 597 O O . VAL A 1 75 ? -26.408 0.052 15.780 1.00 94.62 75 VAL A O 1
ATOM 600 N N . ASP A 1 76 ? -27.656 -1.625 14.909 1.00 91.81 76 ASP A N 1
ATOM 601 C CA . ASP A 1 76 ? -28.759 -1.543 15.855 1.00 91.81 76 ASP A CA 1
ATOM 602 C C . ASP A 1 76 ? -28.830 -2.799 16.735 1.00 91.81 76 ASP A C 1
ATOM 604 O O . ASP A 1 76 ? -28.653 -3.925 16.268 1.00 91.81 76 ASP A O 1
ATOM 608 N N . ASP A 1 77 ? -29.029 -2.579 18.033 1.00 93.75 77 ASP A N 1
ATOM 609 C CA . ASP A 1 77 ? -29.196 -3.621 19.045 1.00 93.75 77 ASP A CA 1
ATOM 610 C C . ASP A 1 77 ? -29.911 -3.041 20.278 1.00 93.75 77 ASP A C 1
ATOM 612 O O . ASP A 1 77 ? -29.464 -2.010 20.806 1.00 93.75 77 ASP A O 1
ATOM 616 N N . PRO A 1 78 ? -30.930 -3.735 20.825 1.00 92.31 78 PRO A N 1
ATOM 617 C CA . PRO A 1 78 ? -31.640 -3.287 22.026 1.00 92.31 78 PRO A CA 1
ATOM 618 C C . PRO A 1 78 ? -30.739 -3.201 23.266 1.00 92.31 78 PRO A C 1
ATOM 620 O O . PRO A 1 78 ? -30.840 -2.282 24.079 1.00 92.31 78 PRO A O 1
ATOM 623 N N . VAL A 1 79 ? -29.819 -4.158 23.424 1.00 94.62 79 VAL A N 1
ATOM 624 C CA . VAL A 1 79 ? -28.944 -4.245 24.601 1.00 94.62 79 VAL A CA 1
ATOM 625 C C . VAL A 1 79 ? -27.679 -3.420 24.380 1.00 94.62 79 VAL A C 1
ATOM 627 O O . VAL A 1 79 ? -26.848 -3.740 23.527 1.00 94.62 79 VAL A O 1
ATOM 630 N N . LYS A 1 80 ? -27.467 -2.407 25.230 1.00 92.19 80 LYS A N 1
ATOM 631 C CA . LYS A 1 80 ? -26.336 -1.464 25.134 1.00 92.19 80 LYS A CA 1
ATOM 632 C C . LYS A 1 80 ? -24.967 -2.147 25.024 1.00 92.19 80 LYS A C 1
ATOM 634 O O . LYS A 1 80 ? -24.148 -1.729 24.211 1.00 92.19 80 LYS A O 1
ATOM 639 N N . VAL A 1 81 ? -24.708 -3.185 25.824 1.00 92.81 81 VAL A N 1
ATOM 640 C CA . VAL A 1 81 ? -23.419 -3.907 25.813 1.00 92.81 81 VAL A CA 1
ATOM 641 C C . VAL A 1 81 ? -23.176 -4.585 24.463 1.00 92.81 81 VAL A C 1
ATOM 643 O O . VAL A 1 81 ? -22.084 -4.468 23.905 1.00 92.81 81 VAL A O 1
ATOM 646 N N . PHE A 1 82 ? -24.191 -5.258 23.911 1.00 94.31 82 PHE A N 1
ATOM 647 C CA . PHE A 1 82 ? -24.091 -5.908 22.604 1.00 94.31 82 PHE A CA 1
ATOM 648 C C . PHE A 1 82 ? -23.942 -4.885 21.482 1.00 94.31 82 PHE A C 1
ATOM 650 O O . PHE A 1 82 ? -23.053 -5.049 20.646 1.00 94.31 82 PHE A O 1
ATOM 657 N N . ARG A 1 83 ? -24.696 -3.782 21.543 1.00 94.75 83 ARG A N 1
ATOM 658 C CA . ARG A 1 83 ? -24.593 -2.680 20.584 1.00 94.75 83 ARG A CA 1
ATOM 659 C C . ARG A 1 83 ? -23.181 -2.112 20.515 1.00 94.75 83 ARG A C 1
ATOM 661 O O . ARG A 1 83 ? -22.586 -2.085 19.444 1.00 94.75 83 ARG A O 1
ATOM 668 N N . VAL A 1 84 ? -22.605 -1.721 21.656 1.00 95.38 84 VAL A N 1
ATOM 669 C CA . VAL A 1 84 ? -21.248 -1.146 21.699 1.00 95.38 84 VAL A CA 1
ATOM 670 C C . VAL A 1 84 ? -20.212 -2.158 21.211 1.00 95.38 84 VAL A C 1
ATOM 672 O O . VAL A 1 84 ? -19.340 -1.813 20.414 1.00 95.38 84 VAL A O 1
ATOM 675 N N . ARG A 1 85 ? -20.325 -3.429 21.615 1.00 95.88 85 ARG A N 1
ATOM 676 C CA . ARG A 1 85 ? -19.432 -4.490 21.132 1.00 95.88 85 ARG A CA 1
ATOM 677 C C . ARG A 1 85 ? -19.493 -4.630 19.611 1.00 95.88 85 ARG A C 1
ATOM 679 O O . ARG A 1 85 ? -18.437 -4.660 18.973 1.00 95.88 85 ARG A O 1
ATOM 686 N N . LYS A 1 86 ? -20.695 -4.708 19.028 1.00 96.25 86 LYS A N 1
ATOM 687 C CA . LYS A 1 86 ? -20.875 -4.832 17.576 1.00 96.25 86 LYS A CA 1
ATOM 688 C C . LYS A 1 86 ? -20.401 -3.580 16.845 1.00 96.25 86 LYS A C 1
ATOM 690 O O . LYS A 1 86 ? -19.674 -3.718 15.867 1.00 96.25 86 LYS A O 1
ATOM 695 N N . GLN A 1 87 ? -20.703 -2.384 17.352 1.00 96.75 87 GLN A N 1
ATOM 696 C CA . GLN A 1 87 ? -20.221 -1.115 16.799 1.00 96.75 87 GLN A CA 1
ATOM 697 C C . GLN A 1 87 ? -18.692 -1.082 16.725 1.00 96.75 87 GLN A C 1
ATOM 699 O O . GLN A 1 87 ? -18.133 -0.922 15.643 1.00 96.75 87 GLN A O 1
ATOM 704 N N . LEU A 1 88 ? -18.002 -1.302 17.849 1.00 96.75 88 LEU A N 1
ATOM 705 C CA . LEU A 1 88 ? -16.536 -1.246 17.909 1.00 96.75 88 LEU A CA 1
ATOM 706 C C . LEU A 1 88 ? -15.880 -2.347 17.069 1.00 96.75 88 LEU A C 1
ATOM 708 O O . LEU A 1 88 ? -14.874 -2.098 16.405 1.00 96.75 88 LEU A O 1
ATOM 712 N N . THR A 1 89 ? -16.468 -3.543 17.056 1.00 97.00 89 THR A N 1
ATOM 713 C CA . THR A 1 89 ? -16.017 -4.648 16.199 1.00 97.00 89 THR A CA 1
ATOM 714 C C . THR A 1 89 ? -16.139 -4.278 14.723 1.00 97.00 89 THR A C 1
ATOM 716 O O . THR A 1 89 ? -15.165 -4.403 13.981 1.00 97.00 89 THR A O 1
ATOM 719 N N . ARG A 1 90 ? -17.294 -3.734 14.313 1.00 97.00 90 ARG A N 1
ATOM 720 C CA . ARG A 1 90 ? -17.551 -3.302 12.936 1.00 97.00 90 ARG A CA 1
ATOM 721 C C . ARG A 1 90 ? -16.600 -2.193 12.505 1.00 97.00 90 ARG A C 1
ATOM 723 O O . ARG A 1 90 ? -16.127 -2.232 11.373 1.00 97.00 90 ARG A O 1
ATOM 730 N N . MET A 1 91 ? -16.284 -1.250 13.397 1.00 97.62 91 MET A N 1
ATOM 731 C CA . MET A 1 91 ? -15.297 -0.200 13.131 1.00 97.62 91 MET A CA 1
ATOM 732 C C . MET A 1 91 ? -13.926 -0.796 12.778 1.00 97.62 91 MET A C 1
ATOM 734 O O . MET A 1 91 ? -13.368 -0.475 11.733 1.00 97.62 91 MET A O 1
ATOM 738 N N . VAL A 1 92 ? -13.399 -1.690 13.626 1.00 97.94 92 VAL A N 1
ATOM 739 C CA . VAL A 1 92 ? -12.067 -2.288 13.428 1.00 97.94 92 VAL A CA 1
ATOM 740 C C . VAL A 1 92 ? -12.020 -3.163 12.179 1.00 97.94 92 VAL A C 1
ATOM 742 O O . VAL A 1 92 ? -11.083 -3.031 11.396 1.00 97.94 92 VAL A O 1
ATOM 745 N N . GLN A 1 93 ? -13.026 -4.017 11.974 1.00 97.62 93 GLN A N 1
ATOM 746 C CA . GLN A 1 93 ? -13.099 -4.890 10.799 1.00 97.62 93 GLN A CA 1
ATOM 747 C C . GLN A 1 93 ? -13.192 -4.075 9.513 1.00 97.62 93 GLN A C 1
ATOM 749 O O . GLN A 1 93 ? -12.332 -4.200 8.655 1.00 97.62 93 GLN A O 1
ATOM 754 N N . THR A 1 94 ? -14.151 -3.148 9.429 1.00 98.12 94 THR A N 1
ATOM 755 C CA . THR A 1 94 ? -14.355 -2.346 8.214 1.00 98.12 94 THR A CA 1
ATOM 756 C C . THR A 1 94 ? -13.116 -1.523 7.867 1.00 98.12 94 THR A C 1
ATOM 758 O O . TH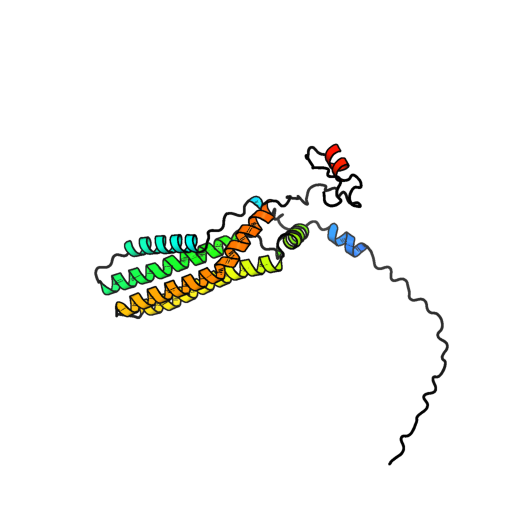R A 1 94 ? -12.753 -1.435 6.699 1.00 98.12 94 THR A O 1
ATOM 761 N N . ALA A 1 95 ? -12.447 -0.922 8.859 1.00 98.00 95 ALA A N 1
ATOM 762 C CA . ALA A 1 95 ? -11.214 -0.179 8.608 1.00 98.00 95 ALA A CA 1
ATOM 763 C C . ALA A 1 95 ? -10.104 -1.094 8.065 1.00 98.00 95 ALA A C 1
ATOM 765 O O . ALA A 1 95 ? -9.420 -0.737 7.107 1.00 98.00 95 ALA A O 1
ATOM 766 N N . ALA A 1 96 ? -9.938 -2.277 8.660 1.00 97.88 96 ALA A N 1
ATOM 767 C CA . ALA A 1 96 ? -8.935 -3.244 8.237 1.00 97.88 96 ALA A CA 1
ATOM 768 C C . ALA A 1 96 ? -9.217 -3.808 6.841 1.00 97.88 96 ALA A C 1
ATOM 770 O O . ALA A 1 96 ? -8.290 -3.914 6.042 1.00 97.88 96 ALA A O 1
ATOM 771 N N . ASP A 1 97 ? -10.474 -4.114 6.532 1.00 97.94 97 ASP A N 1
ATOM 772 C CA . ASP A 1 97 ? -10.894 -4.628 5.230 1.00 97.94 97 ASP A CA 1
ATOM 773 C C . ASP A 1 97 ? -10.611 -3.592 4.142 1.00 97.94 97 ASP A C 1
ATOM 775 O O . ASP A 1 97 ? -9.871 -3.883 3.211 1.00 97.94 97 ASP A O 1
ATOM 779 N N . VAL A 1 98 ? -11.058 -2.344 4.331 1.00 97.75 98 VAL A N 1
ATOM 780 C CA . VAL A 1 98 ? -10.842 -1.260 3.356 1.00 97.75 98 VAL A CA 1
ATOM 781 C C . VAL A 1 98 ? -9.357 -1.003 3.092 1.00 97.75 98 VAL A C 1
ATOM 783 O O . VAL A 1 98 ? -8.972 -0.773 1.947 1.00 97.75 98 VAL A O 1
ATOM 786 N N . LEU A 1 99 ? -8.515 -1.029 4.129 1.00 97.56 99 LEU A N 1
ATOM 787 C CA . LEU A 1 99 ? -7.073 -0.835 3.959 1.00 97.56 99 LEU A CA 1
ATOM 788 C C . LEU A 1 99 ? -6.410 -2.049 3.308 1.00 97.56 99 LEU A C 1
ATOM 790 O O . LEU A 1 99 ? -5.624 -1.890 2.382 1.00 97.56 99 LEU A O 1
ATOM 794 N N . SER A 1 100 ? -6.703 -3.255 3.792 1.00 97.38 100 SER A N 1
ATOM 795 C CA . SER A 1 100 ? -6.064 -4.484 3.313 1.00 97.38 100 SER A CA 1
ATOM 796 C C . SER A 1 100 ? -6.439 -4.806 1.865 1.00 97.38 100 SER A C 1
ATOM 798 O O . SER A 1 100 ? -5.555 -5.128 1.073 1.00 97.38 100 SER A O 1
ATOM 800 N N . GLU A 1 101 ? -7.713 -4.644 1.509 1.00 96.88 101 GLU A N 1
ATOM 801 C CA . GLU A 1 101 ? -8.213 -4.748 0.138 1.00 96.88 101 GLU A CA 1
ATOM 802 C C . GLU A 1 101 ? -7.638 -3.626 -0.726 1.00 96.88 101 GLU A C 1
ATOM 804 O O . GLU A 1 101 ? -7.055 -3.903 -1.765 1.00 96.88 101 GLU A O 1
ATOM 809 N N . GLY A 1 102 ? -7.657 -2.378 -0.243 1.00 95.44 102 GLY A N 1
ATOM 810 C CA . GLY A 1 102 ? -7.086 -1.251 -0.977 1.00 95.44 102 GLY A CA 1
ATOM 811 C C . GLY A 1 102 ? -5.597 -1.416 -1.306 1.00 95.44 102 GLY A C 1
ATOM 812 O O . GLY A 1 102 ? -5.175 -1.029 -2.390 1.00 95.44 102 GLY A O 1
ATOM 813 N N . LEU A 1 103 ? -4.796 -2.001 -0.408 1.00 96.00 103 LEU A N 1
ATOM 814 C CA . LEU A 1 103 ? -3.388 -2.313 -0.685 1.00 96.00 103 LEU A CA 1
ATOM 815 C C . LEU A 1 103 ? -3.241 -3.469 -1.684 1.00 96.00 103 LEU A C 1
ATOM 817 O O . LEU A 1 103 ? -2.390 -3.404 -2.567 1.00 96.00 103 LEU A O 1
ATOM 821 N N . GLU A 1 104 ? -4.048 -4.521 -1.560 1.00 95.62 104 GLU A N 1
ATOM 822 C CA . GLU A 1 104 ? -3.988 -5.671 -2.469 1.00 95.62 104 GLU A CA 1
ATOM 823 C C . GLU A 1 104 ? -4.468 -5.343 -3.875 1.00 95.62 104 GLU A C 1
ATOM 825 O O . GLU A 1 104 ? -3.849 -5.791 -4.835 1.00 95.62 104 GLU A O 1
ATOM 830 N N . ASP A 1 105 ? -5.520 -4.541 -4.009 1.00 94.12 105 ASP A N 1
ATOM 831 C CA . ASP A 1 105 ? -6.006 -4.049 -5.296 1.00 94.12 105 ASP A CA 1
ATOM 832 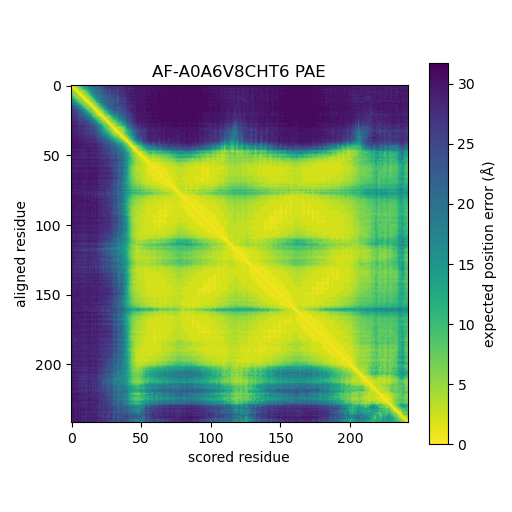C C . ASP A 1 105 ? -4.890 -3.312 -6.034 1.00 94.12 105 ASP A C 1
ATOM 834 O O . ASP A 1 105 ? -4.667 -3.549 -7.221 1.00 94.12 105 ASP A O 1
ATOM 838 N N . LYS A 1 106 ? -4.122 -2.486 -5.310 1.00 92.44 106 LYS A N 1
ATOM 839 C CA . LYS A 1 106 ? -2.944 -1.826 -5.876 1.00 92.44 106 LYS A CA 1
ATOM 840 C C . LYS A 1 106 ? -1.849 -2.804 -6.248 1.00 92.44 106 LYS A C 1
ATOM 842 O O . LYS A 1 106 ? -1.250 -2.613 -7.287 1.00 92.44 106 LYS A O 1
ATOM 847 N N . VAL A 1 107 ? -1.600 -3.865 -5.487 1.00 93.94 107 VAL A N 1
ATOM 848 C CA . VAL A 1 107 ? -0.618 -4.883 -5.902 1.00 93.94 107 VAL A CA 1
ATOM 849 C C . VAL A 1 107 ? -1.074 -5.625 -7.164 1.00 93.94 107 VAL A C 1
ATOM 851 O O . VAL A 1 107 ? -0.256 -5.864 -8.044 1.00 93.94 107 VAL A O 1
ATOM 854 N N . ARG A 1 108 ? -2.366 -5.959 -7.283 1.00 91.06 108 ARG A N 1
ATOM 855 C CA . ARG A 1 108 ? -2.918 -6.688 -8.443 1.00 91.06 108 ARG A CA 1
ATOM 856 C C . ARG A 1 108 ? -2.908 -5.874 -9.734 1.00 91.06 108 ARG A C 1
ATOM 858 O O . ARG A 1 108 ? -2.867 -6.451 -10.812 1.00 91.06 108 ARG A O 1
ATOM 865 N N . GLU A 1 109 ? -2.969 -4.554 -9.623 1.00 90.00 109 GLU A N 1
ATOM 866 C CA . GLU A 1 109 ? -2.900 -3.649 -10.768 1.00 90.00 109 GLU A CA 1
ATOM 867 C C . GLU A 1 109 ? -1.513 -3.635 -11.432 1.00 90.00 109 GLU A C 1
ATOM 869 O O . GLU A 1 109 ? -1.391 -3.325 -12.616 1.00 90.00 109 GLU A O 1
ATOM 874 N N . TRP A 1 110 ? -0.466 -3.976 -10.679 1.00 90.25 110 TRP A N 1
ATOM 875 C CA . TRP A 1 110 ? 0.905 -3.981 -11.172 1.00 90.25 110 TRP A CA 1
ATOM 876 C C . TRP A 1 110 ? 1.246 -5.344 -11.798 1.00 90.25 110 TRP A C 1
ATOM 878 O O . TRP A 1 110 ? 1.001 -6.384 -11.179 1.00 90.25 110 TRP A O 1
ATOM 888 N N . PRO A 1 111 ? 1.804 -5.372 -13.023 1.00 88.62 111 PRO A N 1
ATOM 889 C CA . PRO A 1 111 ? 2.082 -6.620 -13.722 1.00 88.62 111 PRO A CA 1
ATOM 890 C C . PRO A 1 111 ? 3.198 -7.418 -13.041 1.00 88.62 111 PRO A C 1
ATOM 892 O O . PRO A 1 111 ? 4.209 -6.886 -12.590 1.00 88.62 111 PRO A O 1
ATOM 895 N N . SER A 1 112 ? 3.043 -8.738 -12.991 1.00 87.81 112 SER A N 1
ATOM 896 C CA . SER A 1 112 ? 4.080 -9.606 -12.437 1.00 87.81 112 SER A CA 1
ATOM 897 C C . SER A 1 112 ? 5.289 -9.656 -13.369 1.00 87.81 112 SER A C 1
ATOM 899 O O . SER A 1 112 ? 5.165 -10.140 -14.491 1.00 87.81 112 SER A O 1
ATOM 901 N N . LEU A 1 113 ? 6.466 -9.250 -12.876 1.00 86.94 113 LEU A N 1
ATOM 902 C CA . LEU A 1 113 ? 7.707 -9.246 -13.664 1.00 86.94 113 LEU A CA 1
ATOM 903 C C . LEU A 1 113 ? 8.023 -10.601 -14.306 1.00 86.94 113 LEU A C 1
ATOM 905 O O . LEU A 1 113 ? 8.515 -10.643 -15.419 1.00 86.94 113 LEU A O 1
ATOM 909 N N . ASN A 1 114 ? 7.701 -11.710 -13.638 1.00 84.81 114 ASN A N 1
ATOM 910 C CA . ASN A 1 114 ? 8.030 -13.051 -14.130 1.00 84.81 114 ASN A CA 1
ATOM 911 C C . ASN A 1 114 ? 7.206 -13.471 -15.361 1.00 84.81 114 ASN A C 1
ATOM 913 O O . ASN A 1 114 ? 7.563 -14.440 -16.020 1.00 84.81 114 ASN A O 1
ATOM 917 N N . HIS A 1 115 ? 6.096 -12.781 -15.631 1.00 84.88 115 HIS A N 1
ATOM 918 C CA . HIS A 1 115 ? 5.213 -13.048 -16.769 1.00 84.88 115 HIS A CA 1
ATOM 919 C C . HIS A 1 115 ? 5.372 -12.005 -17.882 1.00 84.88 115 HIS A C 1
ATOM 921 O O . HIS A 1 115 ? 4.655 -12.065 -18.876 1.00 84.88 115 HIS A O 1
ATOM 927 N N . LEU A 1 116 ? 6.269 -11.032 -17.699 1.00 84.94 116 LEU A N 1
ATOM 928 C CA . LEU A 1 116 ? 6.575 -10.034 -18.715 1.00 84.94 116 LEU A CA 1
ATOM 929 C C . LEU A 1 116 ? 7.513 -10.624 -19.776 1.00 84.94 116 LEU A C 1
ATOM 931 O O . LEU A 1 116 ? 8.365 -11.449 -19.430 1.00 84.94 116 LEU A O 1
ATOM 935 N N . PRO A 1 117 ? 7.432 -10.163 -21.033 1.00 84.31 117 PRO A N 1
ATOM 936 C CA . PRO A 1 117 ? 8.474 -10.408 -22.023 1.00 84.31 117 PRO A CA 1
ATOM 937 C C . PRO A 1 117 ? 9.854 -9.960 -21.523 1.00 84.31 117 PRO A C 1
ATOM 939 O O . PRO A 1 117 ? 9.973 -9.046 -20.703 1.00 84.31 117 PRO A O 1
ATOM 942 N N . ILE A 1 118 ? 10.917 -10.597 -22.018 1.00 86.31 118 ILE A N 1
ATOM 943 C CA . ILE A 1 118 ? 12.298 -10.329 -21.571 1.00 86.31 118 ILE A CA 1
ATOM 944 C C . ILE A 1 118 ? 12.672 -8.857 -21.803 1.00 86.31 118 ILE A C 1
ATOM 946 O O . ILE A 1 118 ? 13.323 -8.246 -20.953 1.00 86.31 118 ILE A O 1
ATOM 950 N N . PHE A 1 119 ? 12.227 -8.275 -22.920 1.00 84.50 119 PHE A N 1
ATOM 951 C CA . PHE A 1 119 ? 12.473 -6.871 -23.236 1.00 84.50 119 PHE A CA 1
ATOM 952 C C . PHE A 1 119 ? 11.813 -5.928 -22.219 1.00 84.50 119 PHE A C 1
ATOM 954 O O . PHE A 1 119 ? 12.482 -5.051 -21.670 1.00 84.50 119 PHE A O 1
ATOM 961 N N . ASP A 1 120 ? 10.540 -6.156 -21.885 1.00 85.06 120 ASP A N 1
ATOM 962 C CA . ASP A 1 120 ? 9.822 -5.369 -20.876 1.00 85.06 120 ASP A CA 1
ATOM 963 C C . ASP A 1 120 ? 10.450 -5.499 -19.484 1.00 85.06 120 ASP A C 1
ATOM 965 O O . ASP A 1 120 ? 10.560 -4.510 -18.757 1.00 85.06 120 ASP A O 1
ATOM 969 N N . GLN A 1 121 ? 10.909 -6.698 -19.106 1.00 88.38 121 GLN A N 1
ATOM 970 C CA . GLN A 1 121 ? 11.638 -6.891 -17.848 1.00 88.38 121 GLN A CA 1
ATOM 971 C C . GLN A 1 121 ? 12.916 -6.048 -17.810 1.00 88.38 121 GLN A C 1
ATOM 973 O O . GLN A 1 121 ? 13.164 -5.366 -16.816 1.00 88.38 121 GLN A O 1
ATOM 978 N N . ALA A 1 122 ? 13.696 -6.046 -18.895 1.00 88.25 122 ALA A N 1
ATOM 979 C CA . ALA A 1 122 ? 14.909 -5.240 -19.002 1.00 88.25 122 ALA A CA 1
ATOM 980 C C . ALA A 1 122 ? 14.610 -3.731 -18.968 1.00 88.25 122 ALA A C 1
ATOM 982 O O . ALA A 1 122 ? 15.354 -2.972 -18.348 1.00 88.25 122 ALA A O 1
ATOM 983 N N . MET A 1 123 ? 13.502 -3.287 -19.573 1.00 88.88 123 MET A N 1
ATOM 984 C CA . MET A 1 123 ? 13.056 -1.890 -19.501 1.00 88.88 123 MET A CA 1
ATOM 985 C C . MET A 1 123 ? 12.669 -1.477 -18.083 1.00 88.88 123 MET A C 1
ATOM 987 O O . MET A 1 123 ? 13.061 -0.399 -17.629 1.00 88.88 123 MET A O 1
ATOM 991 N N . VAL A 1 124 ? 11.941 -2.329 -17.358 1.00 90.56 124 VAL A N 1
ATOM 992 C CA . VAL A 1 124 ? 11.619 -2.080 -15.948 1.00 90.56 124 VAL A CA 1
ATOM 993 C C . VAL A 1 124 ? 12.892 -2.034 -15.106 1.00 90.56 124 VAL A C 1
ATOM 995 O O . VAL A 1 124 ? 13.037 -1.128 -14.282 1.00 90.56 124 VAL A O 1
ATOM 998 N N . ASP A 1 125 ? 13.827 -2.958 -15.334 1.00 92.81 125 ASP A N 1
ATOM 999 C CA . ASP A 1 125 ? 15.090 -3.006 -14.600 1.00 92.81 125 ASP A CA 1
ATOM 1000 C C . ASP A 1 125 ? 15.931 -1.744 -14.813 1.00 92.81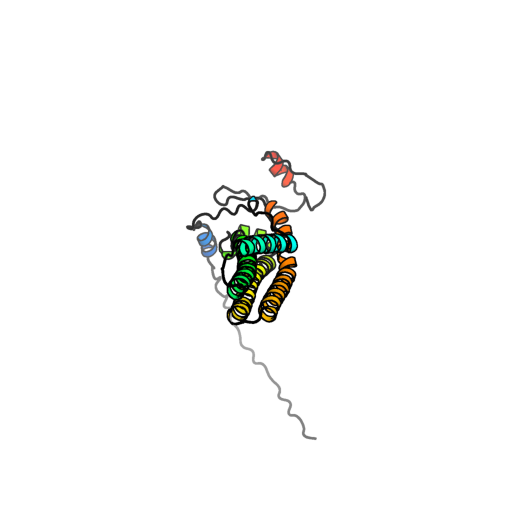 125 ASP A C 1
ATOM 1002 O O . ASP A 1 125 ? 16.335 -1.098 -13.849 1.00 92.81 125 ASP A O 1
ATOM 1006 N N . ALA A 1 126 ? 16.095 -1.326 -16.069 1.00 90.38 126 ALA A N 1
ATOM 1007 C CA . ALA A 1 126 ? 16.838 -0.121 -16.423 1.00 90.38 126 ALA A CA 1
ATOM 1008 C C . ALA A 1 126 ? 16.177 1.172 -15.912 1.00 90.38 126 ALA A C 1
ATOM 1010 O O . ALA A 1 126 ? 16.866 2.163 -15.677 1.00 90.38 126 ALA A O 1
ATOM 1011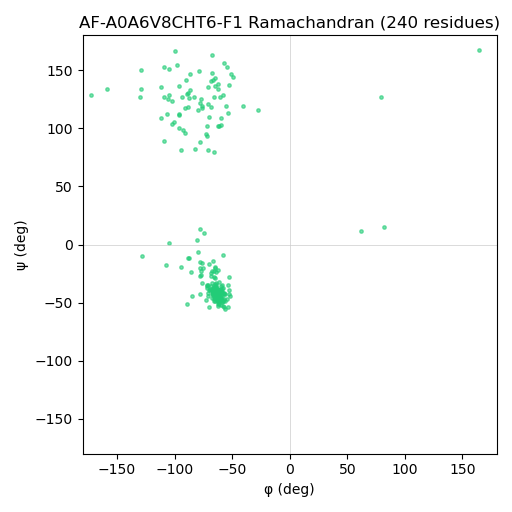 N N . SER A 1 127 ? 14.849 1.179 -15.750 1.00 91.31 127 SER A N 1
ATOM 1012 C CA . SER A 1 127 ? 14.099 2.383 -15.369 1.00 91.31 127 SER A CA 1
ATOM 1013 C C . SER A 1 127 ? 13.962 2.557 -13.858 1.00 91.31 127 SER A C 1
ATOM 1015 O O . SER A 1 127 ? 14.211 3.638 -13.331 1.00 91.31 127 SER A O 1
ATOM 1017 N N . VAL A 1 128 ? 13.498 1.516 -13.162 1.00 92.69 128 VAL A N 1
ATOM 1018 C CA . VAL A 1 128 ? 13.130 1.579 -11.733 1.00 92.69 128 VAL A CA 1
ATOM 1019 C C . VAL A 1 128 ? 13.796 0.487 -10.892 1.00 92.69 128 VAL A C 1
ATOM 1021 O O . VAL A 1 128 ? 13.734 0.547 -9.665 1.00 92.69 128 VAL A O 1
ATOM 1024 N N . GLY A 1 129 ? 14.449 -0.490 -11.528 1.00 93.62 129 GLY A N 1
ATOM 1025 C CA . GLY A 1 129 ? 15.079 -1.635 -10.876 1.00 93.62 129 GLY A CA 1
ATOM 1026 C C . GLY A 1 129 ? 14.079 -2.729 -10.497 1.00 93.62 129 GLY A C 1
ATOM 1027 O O . GLY A 1 129 ? 13.100 -2.495 -9.776 1.00 93.62 129 GLY A O 1
ATOM 1028 N N . CYS A 1 130 ? 14.346 -3.963 -10.926 1.00 92.50 130 CYS A N 1
ATOM 1029 C CA . CYS A 1 130 ? 13.470 -5.103 -10.643 1.00 92.50 130 CYS A CA 1
ATOM 1030 C C . CYS A 1 130 ? 13.393 -5.446 -9.146 1.00 92.50 130 CYS A C 1
ATOM 1032 O O . CYS A 1 130 ? 12.343 -5.868 -8.651 1.00 92.50 130 CYS A O 1
ATOM 1034 N N . ASP A 1 131 ? 14.487 -5.260 -8.408 1.00 94.19 131 ASP A N 1
ATOM 1035 C CA . ASP A 1 131 ? 14.541 -5.587 -6.981 1.00 94.19 131 ASP A CA 1
ATOM 1036 C C . ASP A 1 131 ? 13.717 -4.615 -6.137 1.00 94.19 131 ASP A C 1
ATOM 1038 O O . ASP A 1 131 ? 12.927 -5.044 -5.291 1.00 94.19 131 ASP A O 1
ATOM 1042 N N . LEU A 1 132 ? 13.829 -3.311 -6.411 1.00 94.31 132 LEU A N 1
ATOM 1043 C CA . LEU A 1 132 ? 13.026 -2.282 -5.746 1.00 94.31 132 LEU A CA 1
ATOM 1044 C C . LEU A 1 132 ? 11.540 -2.472 -6.052 1.00 94.31 132 LEU A C 1
ATOM 1046 O O . LEU A 1 132 ? 10.710 -2.447 -5.140 1.00 94.31 132 LEU A O 1
ATOM 1050 N N . TYR A 1 133 ? 11.213 -2.771 -7.310 1.00 94.25 133 TYR A N 1
ATOM 1051 C CA . TYR A 1 133 ? 9.857 -3.098 -7.735 1.00 94.25 133 TYR A CA 1
ATOM 1052 C C . TYR A 1 133 ? 9.253 -4.239 -6.904 1.00 94.25 133 TYR A C 1
ATOM 1054 O O . TYR A 1 133 ? 8.187 -4.090 -6.293 1.00 94.25 133 TYR A O 1
ATOM 1062 N N . ARG A 1 134 ? 9.956 -5.379 -6.817 1.00 94.69 134 ARG A N 1
ATOM 1063 C CA . ARG A 1 134 ? 9.501 -6.538 -6.031 1.00 94.69 134 ARG A CA 1
ATOM 1064 C C . ARG A 1 134 ? 9.425 -6.217 -4.543 1.00 94.69 134 ARG A C 1
ATOM 1066 O O . ARG A 1 134 ? 8.465 -6.627 -3.884 1.00 94.69 134 ARG A O 1
ATOM 1073 N N . HIS A 1 135 ? 10.405 -5.487 -4.015 1.00 95.75 135 HIS A N 1
ATOM 1074 C CA . HIS A 1 135 ? 10.454 -5.100 -2.611 1.00 95.75 135 HIS A CA 1
ATOM 1075 C C . HIS A 1 135 ? 9.223 -4.275 -2.215 1.00 95.75 135 HIS A C 1
ATOM 1077 O O . HIS A 1 135 ? 8.515 -4.638 -1.273 1.00 95.75 135 HIS A O 1
ATOM 1083 N N . HIS A 1 136 ? 8.910 -3.215 -2.963 1.00 96.69 136 HIS A N 1
ATOM 1084 C CA . HIS A 1 136 ? 7.800 -2.324 -2.632 1.00 96.69 136 HIS A CA 1
ATOM 1085 C C . HIS A 1 136 ? 6.432 -3.007 -2.759 1.00 96.69 136 HIS A C 1
ATOM 1087 O O . HIS A 1 136 ? 5.605 -2.878 -1.853 1.00 96.69 136 HIS A O 1
ATOM 1093 N N . LEU A 1 137 ? 6.201 -3.825 -3.793 1.00 95.50 137 LEU A N 1
ATOM 1094 C CA . LEU A 1 137 ? 4.964 -4.618 -3.894 1.00 95.50 137 LEU A CA 1
ATOM 1095 C C . LEU A 1 137 ? 4.833 -5.654 -2.763 1.00 95.50 137 LEU A C 1
ATOM 1097 O O . LEU A 1 137 ? 3.745 -5.870 -2.212 1.00 95.50 137 LEU A O 1
ATOM 1101 N N . SER A 1 138 ? 5.952 -6.261 -2.360 1.00 96.19 138 SER A N 1
ATOM 1102 C CA . SER A 1 138 ? 5.986 -7.188 -1.224 1.00 96.19 138 SER A CA 1
ATOM 1103 C C . SER A 1 138 ? 5.672 -6.478 0.093 1.00 96.19 138 SER A C 1
ATOM 1105 O O . SER A 1 138 ? 4.944 -7.026 0.923 1.00 96.19 138 SER A O 1
ATOM 1107 N N . MET A 1 139 ? 6.143 -5.240 0.272 1.00 97.38 139 MET A N 1
ATOM 1108 C CA . MET A 1 139 ? 5.839 -4.415 1.445 1.00 97.38 139 MET A CA 1
ATOM 1109 C C . MET A 1 139 ? 4.347 -4.084 1.563 1.00 97.38 139 MET A C 1
ATOM 1111 O O . MET A 1 139 ? 3.801 -4.135 2.668 1.00 97.38 139 MET A O 1
ATOM 1115 N N . LEU A 1 140 ? 3.657 -3.816 0.448 1.00 97.00 140 LEU A N 1
ATOM 1116 C CA . LEU A 1 140 ? 2.201 -3.617 0.436 1.00 97.00 140 LEU A CA 1
ATOM 1117 C C . LEU A 1 140 ? 1.460 -4.901 0.841 1.00 97.00 140 LEU A C 1
ATOM 1119 O O . LEU A 1 140 ? 0.584 -4.871 1.710 1.00 97.00 140 LEU A O 1
ATOM 1123 N N . THR A 1 141 ? 1.860 -6.041 0.271 1.00 96.88 141 THR A N 1
ATOM 1124 C CA . THR A 1 141 ? 1.288 -7.359 0.600 1.00 96.88 141 THR A CA 1
ATOM 1125 C C . THR A 1 141 ? 1.505 -7.715 2.074 1.00 96.88 141 THR A C 1
ATOM 1127 O O . THR A 1 141 ? 0.590 -8.187 2.758 1.00 96.88 141 THR A O 1
ATOM 1130 N N . TRP A 1 142 ? 2.707 -7.464 2.599 1.00 97.88 142 TRP A N 1
ATOM 1131 C CA . TRP A 1 142 ? 3.017 -7.619 4.018 1.00 97.88 142 TRP A CA 1
ATOM 1132 C C . TRP A 1 142 ? 2.132 -6.713 4.880 1.00 97.88 142 TRP A C 1
ATOM 1134 O O . TRP A 1 142 ? 1.518 -7.198 5.833 1.00 97.88 142 TRP A O 1
ATOM 1144 N N . GLY A 1 143 ? 2.011 -5.432 4.522 1.00 97.75 143 GLY A N 1
ATOM 1145 C CA . GLY A 1 143 ? 1.188 -4.457 5.235 1.00 97.75 143 GLY A CA 1
ATOM 1146 C C . GLY A 1 143 ? -0.272 -4.894 5.330 1.00 97.75 143 GLY A C 1
ATOM 1147 O O . GLY A 1 143 ? -0.838 -4.914 6.425 1.00 97.75 143 GLY A O 1
ATOM 1148 N N . SER A 1 144 ? -0.845 -5.350 4.213 1.00 97.88 144 SER A N 1
ATOM 1149 C CA . SER A 1 144 ? -2.201 -5.905 4.156 1.00 97.88 144 SER A CA 1
ATOM 1150 C C . SER A 1 144 ? -2.390 -7.079 5.130 1.00 97.88 144 SER A C 1
ATOM 1152 O O . SER A 1 144 ? -3.303 -7.068 5.965 1.00 97.88 144 SER A O 1
ATOM 1154 N N . LYS A 1 145 ? -1.467 -8.052 5.128 1.00 98.19 145 LYS A N 1
ATOM 1155 C CA . LYS A 1 145 ? -1.490 -9.193 6.064 1.00 98.19 145 LYS A CA 1
ATOM 1156 C C . LYS A 1 145 ? -1.385 -8.749 7.527 1.00 98.19 145 LYS A C 1
ATOM 1158 O O . LYS A 1 145 ? -2.133 -9.242 8.374 1.00 98.19 145 LYS A O 1
ATOM 1163 N N . GLN A 1 146 ? -0.491 -7.809 7.842 1.00 98.19 146 GLN A N 1
ATOM 1164 C CA . GLN A 1 146 ? -0.334 -7.305 9.211 1.00 98.19 146 GLN A CA 1
ATOM 1165 C C . GLN A 1 146 ? -1.594 -6.599 9.715 1.00 98.19 146 GLN A C 1
ATOM 1167 O O . GLN A 1 146 ? -2.008 -6.832 10.852 1.00 98.19 146 GLN A O 1
ATOM 1172 N N . ILE A 1 147 ? -2.235 -5.785 8.873 1.00 98.25 147 ILE A N 1
ATOM 1173 C CA . ILE A 1 147 ? -3.477 -5.082 9.215 1.00 98.25 147 ILE A CA 1
ATOM 1174 C C . ILE A 1 147 ? -4.579 -6.084 9.577 1.00 98.25 147 ILE A C 1
ATOM 1176 O O . ILE A 1 147 ? -5.189 -5.955 10.643 1.00 98.25 147 ILE A O 1
ATOM 1180 N N . ARG A 1 148 ? -4.773 -7.136 8.769 1.00 98.06 148 ARG A N 1
ATOM 1181 C CA . ARG A 1 148 ? -5.757 -8.193 9.068 1.00 98.06 148 ARG A CA 1
ATOM 1182 C C . ARG A 1 148 ? -5.448 -8.926 10.371 1.00 98.06 148 ARG A C 1
ATOM 1184 O O . ARG A 1 148 ? -6.348 -9.160 11.178 1.00 98.06 148 ARG A O 1
ATOM 1191 N N . ASN A 1 149 ? -4.179 -9.237 10.627 1.00 98.00 149 ASN A N 1
ATOM 1192 C CA . ASN A 1 149 ? -3.765 -9.892 11.870 1.00 98.00 149 ASN A CA 1
ATOM 1193 C C . ASN A 1 149 ? -4.059 -9.028 13.105 1.00 98.00 149 ASN A C 1
ATOM 1195 O O . ASN A 1 149 ? -4.633 -9.518 14.081 1.00 98.00 149 ASN A O 1
ATOM 1199 N N . ILE A 1 150 ? -3.716 -7.737 13.056 1.00 97.88 150 ILE A N 1
ATOM 1200 C CA . ILE A 1 150 ? -3.986 -6.775 14.136 1.00 97.88 150 ILE A CA 1
ATOM 1201 C C . ILE A 1 150 ? -5.492 -6.649 14.382 1.00 97.88 150 ILE A C 1
ATOM 1203 O O . ILE A 1 150 ? -5.929 -6.656 15.539 1.00 97.88 150 ILE A O 1
ATOM 1207 N N . ALA A 1 151 ? -6.285 -6.561 13.313 1.00 97.44 151 ALA A N 1
ATOM 1208 C CA . ALA A 1 151 ? -7.735 -6.467 13.400 1.00 97.44 151 ALA A CA 1
ATOM 1209 C C . ALA A 1 151 ? -8.333 -7.709 14.067 1.00 97.44 151 ALA A C 1
ATOM 1211 O O . ALA A 1 151 ? -9.029 -7.591 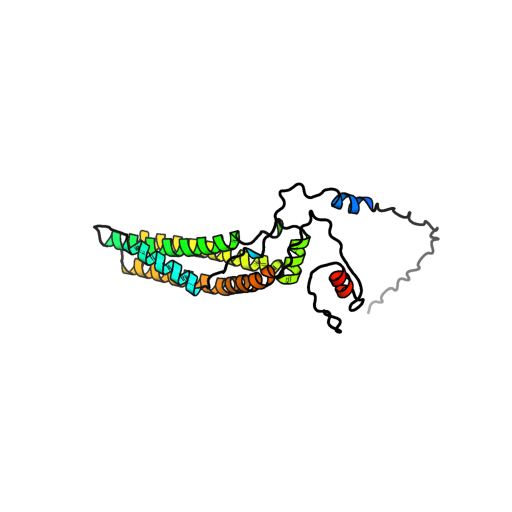15.074 1.00 97.44 151 ALA A O 1
ATOM 1212 N N . ASN A 1 152 ? -7.972 -8.903 13.594 1.00 97.44 152 ASN A N 1
ATOM 1213 C CA . ASN A 1 152 ? -8.461 -10.171 14.134 1.00 97.44 152 ASN A CA 1
ATOM 1214 C C . ASN A 1 152 ? -8.119 -10.354 15.619 1.00 97.44 152 ASN A C 1
ATOM 1216 O O . ASN A 1 152 ? -8.959 -10.807 16.401 1.00 97.44 152 ASN A O 1
ATOM 1220 N N . GLN A 1 153 ? -6.905 -9.981 16.034 1.00 96.94 153 GLN A N 1
ATOM 1221 C CA . GLN A 1 153 ? -6.498 -10.031 17.442 1.00 96.94 153 GLN A CA 1
ATOM 1222 C C . GLN A 1 153 ? -7.370 -9.117 18.313 1.00 96.94 153 GLN A C 1
ATOM 1224 O O . GLN A 1 153 ? -7.887 -9.551 19.344 1.00 96.94 153 GLN A O 1
ATOM 1229 N N . ASN A 1 154 ? -7.567 -7.864 17.900 1.00 96.62 154 ASN A N 1
ATOM 1230 C CA . ASN A 1 154 ? -8.301 -6.885 18.702 1.00 96.62 154 ASN A CA 1
ATOM 1231 C C . ASN A 1 154 ? -9.817 -7.103 18.672 1.00 96.62 154 ASN A C 1
ATOM 1233 O O . ASN A 1 154 ? -10.473 -6.926 19.694 1.00 96.62 154 ASN A O 1
ATOM 1237 N N . VAL A 1 155 ? -10.374 -7.589 17.563 1.00 96.69 155 VAL A N 1
ATOM 1238 C CA . VAL A 1 155 ? -11.781 -8.009 17.486 1.00 96.69 155 VAL A CA 1
ATOM 1239 C C . VAL A 1 155 ? -12.067 -9.147 18.467 1.00 96.69 155 VAL A C 1
ATOM 1241 O O . VAL A 1 155 ? -13.069 -9.104 19.182 1.00 96.69 155 VAL A O 1
ATOM 1244 N N . LYS A 1 156 ? -11.163 -10.131 18.584 1.00 96.38 156 LYS A N 1
ATOM 1245 C CA . LYS A 1 156 ? -11.278 -11.198 19.594 1.00 96.38 156 LYS A CA 1
ATOM 1246 C C . LYS A 1 156 ? -11.252 -10.632 21.019 1.00 96.38 156 LYS A C 1
ATOM 1248 O O . LYS A 1 156 ? -12.069 -11.048 21.840 1.00 96.38 156 LYS A O 1
ATOM 1253 N N . LYS A 1 157 ? -10.372 -9.661 21.307 1.00 95.06 157 LYS A N 1
ATOM 1254 C CA . LYS A 1 157 ? -10.328 -8.963 22.610 1.00 95.06 157 LYS A CA 1
ATOM 1255 C C . LYS A 1 157 ? -11.647 -8.234 22.914 1.00 95.06 157 LYS A C 1
ATOM 1257 O O . LYS A 1 157 ? -12.185 -8.392 24.008 1.00 95.06 157 LYS A O 1
ATOM 1262 N N . ILE A 1 158 ? -12.197 -7.493 21.947 1.00 95.31 158 ILE A N 1
ATOM 1263 C CA . ILE A 1 158 ? -13.479 -6.772 22.080 1.00 95.31 158 ILE A CA 1
ATOM 1264 C C . ILE A 1 158 ? -14.630 -7.754 22.325 1.00 95.31 158 ILE A C 1
ATOM 1266 O O . ILE A 1 158 ? -15.448 -7.545 23.220 1.00 95.31 158 ILE A O 1
ATOM 1270 N N . THR A 1 159 ? -14.670 -8.848 21.564 1.00 93.75 159 THR A N 1
ATOM 1271 C CA . THR A 1 159 ? -15.764 -9.826 21.619 1.00 93.75 159 THR A CA 1
ATOM 1272 C C . THR A 1 159 ? -15.815 -10.561 22.957 1.00 93.75 159 THR A C 1
ATOM 1274 O O . THR A 1 159 ? -16.898 -10.753 23.505 1.00 93.75 159 THR A O 1
ATOM 1277 N N . ARG A 1 160 ? -14.651 -10.927 23.510 1.00 93.56 160 ARG A N 1
ATOM 1278 C CA . ARG A 1 160 ? -14.536 -11.634 24.800 1.00 93.56 160 ARG A CA 1
ATOM 1279 C C . ARG A 1 160 ? -14.760 -10.734 26.016 1.00 93.56 160 ARG A C 1
ATOM 1281 O O . ARG A 1 160 ? -14.966 -11.233 27.115 1.00 93.56 160 ARG A O 1
ATOM 1288 N N . SER A 1 161 ? -14.708 -9.418 25.832 1.00 91.50 161 SER A N 1
ATOM 1289 C CA . SER A 1 161 ? -14.854 -8.460 26.923 1.00 91.50 161 SER A CA 1
ATOM 1290 C C . SER A 1 161 ? -16.327 -8.131 27.196 1.00 91.50 161 SER A C 1
ATOM 1292 O O . SER A 1 161 ? -17.159 -8.057 26.287 1.00 91.50 161 SER A O 1
ATOM 1294 N N . SER A 1 162 ? -16.655 -7.886 28.464 1.00 88.50 162 SER A N 1
ATOM 1295 C CA . SER A 1 162 ? -17.944 -7.330 28.914 1.00 88.50 162 SER A CA 1
ATOM 1296 C C . SER A 1 162 ? -17.829 -5.872 29.379 1.00 88.50 162 SER A C 1
ATOM 1298 O O . SER A 1 162 ? -18.828 -5.161 29.430 1.00 88.50 162 SER A O 1
ATOM 1300 N N . ARG A 1 163 ? -16.608 -5.405 29.672 1.00 93.00 163 ARG A N 1
ATOM 1301 C CA . ARG A 1 163 ? -16.317 -4.052 30.165 1.00 93.00 163 ARG A CA 1
ATOM 1302 C C . ARG A 1 163 ? -16.122 -3.071 29.009 1.00 93.00 163 ARG A C 1
ATOM 1304 O O . ARG A 1 163 ? -15.247 -3.283 28.170 1.00 93.00 163 ARG A O 1
ATOM 1311 N N . PHE A 1 164 ? -16.870 -1.968 29.018 1.00 93.50 164 PHE A N 1
ATOM 1312 C CA . PHE A 1 164 ? -16.800 -0.929 27.982 1.00 93.50 164 PHE A CA 1
ATOM 1313 C C . PHE A 1 164 ? -15.394 -0.337 27.815 1.00 93.50 164 PHE A C 1
ATOM 1315 O O . PHE A 1 164 ? -14.922 -0.202 26.688 1.00 93.50 164 PHE A O 1
ATOM 1322 N N . GLU A 1 165 ? -14.692 -0.066 28.919 1.00 94.69 165 GLU A N 1
ATOM 1323 C CA . GLU A 1 165 ? -13.340 0.509 28.876 1.00 94.69 165 GLU A CA 1
ATOM 1324 C C . GLU A 1 165 ? -12.353 -0.368 28.104 1.00 94.69 165 GLU A C 1
ATOM 1326 O O . GLU A 1 165 ? -11.615 0.113 27.244 1.00 94.69 165 GLU A O 1
ATOM 1331 N N . VAL A 1 166 ? -12.403 -1.682 28.339 1.00 94.50 166 VAL A N 1
ATOM 1332 C CA . VAL A 1 166 ? -11.532 -2.652 27.664 1.00 94.50 166 VAL A CA 1
ATOM 1333 C C . VAL A 1 166 ? -11.845 -2.707 26.168 1.00 94.50 166 VAL A C 1
ATOM 1335 O O . VAL A 1 166 ? -10.931 -2.758 25.345 1.00 94.50 166 VAL A O 1
ATOM 1338 N N . MET A 1 167 ? -13.125 -2.629 25.787 1.00 95.56 167 MET A N 1
ATOM 1339 C CA . MET A 1 167 ? -13.517 -2.596 24.375 1.00 95.56 167 MET A CA 1
ATOM 1340 C C . MET A 1 167 ? -13.005 -1.330 23.671 1.00 95.56 167 MET A C 1
ATOM 1342 O O . MET A 1 167 ? -12.469 -1.407 22.561 1.00 95.56 167 MET A O 1
ATOM 1346 N N . HIS A 1 168 ? -13.136 -0.162 24.307 1.00 96.25 168 HIS A N 1
ATOM 1347 C CA . HIS A 1 168 ? -12.654 1.099 23.742 1.00 96.25 168 HIS A CA 1
ATOM 1348 C C . HIS A 1 168 ? -11.126 1.155 23.661 1.00 96.25 168 HIS A C 1
ATOM 1350 O O . HIS A 1 168 ? -10.597 1.630 22.651 1.00 96.25 168 HIS A O 1
ATOM 1356 N N . GLN A 1 169 ? -10.418 0.645 24.672 1.00 96.75 169 GLN A N 1
ATOM 1357 C CA . GLN A 1 169 ? -8.962 0.516 24.637 1.00 96.75 169 GLN A CA 1
ATOM 1358 C C . GLN A 1 169 ? -8.506 -0.420 23.515 1.00 96.75 169 GLN A C 1
ATOM 1360 O O . GLN A 1 169 ? -7.644 -0.027 22.735 1.00 96.75 169 GLN A O 1
ATOM 1365 N N . ALA A 1 170 ? -9.131 -1.590 23.350 1.00 97.00 170 ALA A N 1
ATOM 1366 C CA . ALA A 1 170 ? -8.791 -2.523 22.273 1.00 97.00 170 ALA A CA 1
ATOM 1367 C C . ALA A 1 170 ? -9.000 -1.910 20.875 1.00 97.00 170 ALA A C 1
ATOM 1369 O O . ALA A 1 170 ? -8.175 -2.099 19.980 1.00 97.00 170 ALA A O 1
ATOM 1370 N N . ARG A 1 171 ? -10.059 -1.106 20.678 1.00 96.94 171 ARG A N 1
ATOM 1371 C CA . ARG A 1 171 ? -10.238 -0.341 19.430 1.00 96.94 171 ARG A CA 1
ATOM 1372 C C . ARG A 1 171 ? -9.110 0.680 19.229 1.00 96.94 171 ARG A C 1
ATOM 1374 O O . ARG A 1 171 ? -8.558 0.762 18.134 1.00 96.94 171 ARG A O 1
ATOM 1381 N N . LYS A 1 172 ? -8.778 1.471 20.259 1.00 97.44 172 LYS A N 1
ATOM 1382 C CA . LYS A 1 172 ? -7.696 2.475 20.190 1.00 97.44 172 LYS A CA 1
ATOM 1383 C C . LYS A 1 172 ? -6.343 1.816 19.889 1.00 97.44 172 LYS A C 1
ATOM 1385 O O . LYS A 1 172 ? -5.622 2.300 19.020 1.00 97.44 172 LYS A O 1
ATOM 1390 N N . GLU A 1 173 ? -6.040 0.691 20.539 1.00 97.62 173 GLU A N 1
ATOM 1391 C CA . GLU A 1 173 ? -4.841 -0.121 20.292 1.00 97.62 173 GLU A CA 1
ATOM 1392 C C . GLU A 1 173 ? -4.781 -0.578 18.827 1.00 97.62 173 GLU A C 1
ATOM 1394 O O . GLU A 1 173 ? -3.759 -0.393 18.164 1.00 97.62 173 GLU A O 1
ATOM 1399 N N . ALA A 1 174 ? -5.884 -1.121 18.297 1.00 97.50 174 ALA A N 1
ATOM 1400 C CA . ALA A 1 174 ? -5.961 -1.559 16.906 1.00 97.50 174 ALA A CA 1
ATOM 1401 C C . ALA A 1 174 ? -5.657 -0.415 15.930 1.00 97.50 174 ALA A C 1
ATOM 1403 O O . ALA A 1 174 ? -4.815 -0.572 15.050 1.00 97.50 174 ALA A O 1
ATOM 1404 N N . TYR A 1 175 ? -6.291 0.747 16.109 1.00 97.62 175 TYR A N 1
ATOM 1405 C CA . TYR A 1 175 ? -6.114 1.900 15.218 1.00 97.62 175 TYR A CA 1
ATOM 1406 C C . TYR A 1 175 ? -4.693 2.465 15.281 1.00 97.62 175 TYR A C 1
ATOM 1408 O O . TYR A 1 175 ? -4.098 2.758 14.243 1.00 97.62 175 TYR A O 1
ATOM 1416 N N . GLY A 1 176 ? -4.109 2.557 16.480 1.00 97.88 176 GLY A N 1
ATOM 1417 C CA . GLY A 1 176 ? -2.719 2.986 16.644 1.00 97.88 176 GLY A CA 1
ATOM 1418 C C . GLY A 1 176 ? -1.738 2.042 15.942 1.00 97.88 176 GLY A C 1
ATOM 1419 O O . GLY A 1 176 ? -0.847 2.488 15.215 1.00 97.88 176 GLY A O 1
ATOM 1420 N N . ARG A 1 177 ? -1.937 0.726 16.092 1.00 98.12 177 ARG A N 1
ATOM 1421 C CA . ARG A 1 177 ? -1.106 -0.294 15.434 1.00 98.12 177 ARG A CA 1
ATOM 1422 C C . ARG A 1 177 ? -1.274 -0.275 13.913 1.00 98.12 177 ARG A C 1
ATOM 1424 O O . ARG A 1 177 ? -0.269 -0.304 13.210 1.00 98.12 177 ARG A O 1
ATOM 1431 N N . ILE A 1 178 ? -2.502 -0.161 13.404 1.00 97.88 178 ILE A N 1
ATOM 1432 C CA . ILE A 1 178 ? -2.784 -0.050 11.962 1.00 97.88 178 ILE A CA 1
ATOM 1433 C C . ILE A 1 178 ? -2.127 1.205 11.371 1.00 97.88 178 ILE A C 1
ATOM 1435 O O . ILE A 1 178 ? -1.441 1.109 10.356 1.00 97.88 178 ILE A O 1
ATOM 1439 N N . SER A 1 179 ? -2.252 2.362 12.029 1.00 97.12 179 SER A N 1
ATOM 1440 C CA . SER A 1 179 ? -1.597 3.602 11.585 1.00 97.12 179 SER A CA 1
ATOM 1441 C C . SER A 1 179 ? -0.069 3.467 11.549 1.00 97.12 179 SER A C 1
ATOM 1443 O O . SER A 1 179 ? 0.575 3.927 10.607 1.00 97.12 179 SER A O 1
ATOM 1445 N N . SER A 1 180 ? 0.522 2.774 12.528 1.00 97.81 180 SER A N 1
ATOM 1446 C CA . SER A 1 180 ? 1.960 2.477 12.535 1.00 97.81 180 SER A CA 1
ATOM 1447 C C . SER A 1 180 ? 2.383 1.613 11.339 1.00 97.81 180 SER A C 1
ATOM 1449 O O . SER A 1 180 ? 3.393 1.909 10.700 1.00 97.81 180 SER A O 1
ATOM 1451 N N . ILE A 1 181 ? 1.592 0.594 10.977 1.00 97.94 181 ILE A N 1
ATOM 1452 C CA . ILE A 1 181 ? 1.836 -0.206 9.766 1.00 97.94 181 ILE A CA 1
ATOM 1453 C C . ILE A 1 181 ? 1.724 0.661 8.508 1.00 97.94 181 ILE A C 1
ATOM 1455 O O . ILE A 1 181 ? 2.642 0.649 7.691 1.00 97.94 181 ILE A O 1
ATOM 1459 N N . MET A 1 182 ? 0.670 1.470 8.378 1.00 97.50 182 MET A N 1
ATOM 1460 C CA . MET A 1 182 ? 0.503 2.370 7.227 1.00 97.50 182 MET A CA 1
ATOM 1461 C C . MET A 1 182 ? 1.659 3.365 7.093 1.00 97.50 182 MET A C 1
ATOM 1463 O O . MET A 1 182 ? 2.106 3.643 5.983 1.00 97.50 182 MET A O 1
ATOM 1467 N N . ARG A 1 183 ? 2.217 3.846 8.210 1.00 97.12 183 ARG A N 1
ATOM 1468 C CA . ARG A 1 183 ? 3.408 4.706 8.195 1.00 97.12 183 ARG A CA 1
ATOM 1469 C C . ARG A 1 183 ? 4.632 3.996 7.615 1.00 97.12 183 ARG A C 1
ATOM 1471 O O . ARG A 1 183 ? 5.374 4.620 6.869 1.00 97.12 183 ARG A O 1
ATOM 1478 N N . ARG A 1 184 ? 4.825 2.708 7.920 1.00 96.62 184 ARG A N 1
ATOM 1479 C CA . ARG A 1 184 ? 5.918 1.896 7.349 1.00 96.62 184 ARG A CA 1
ATOM 1480 C C . ARG A 1 184 ? 5.724 1.628 5.856 1.00 96.62 184 ARG A C 1
ATOM 1482 O O . ARG A 1 184 ? 6.697 1.603 5.119 1.00 96.62 184 ARG A O 1
ATOM 1489 N N . VAL A 1 185 ? 4.479 1.445 5.416 1.00 96.81 185 VAL A N 1
ATOM 1490 C CA . VAL A 1 185 ? 4.136 1.209 4.000 1.00 96.81 185 VAL A CA 1
ATOM 1491 C C . VAL A 1 185 ? 4.161 2.508 3.178 1.00 96.81 185 VAL A C 1
ATOM 1493 O O . VAL A 1 185 ? 4.324 2.464 1.962 1.00 96.81 185 VAL A O 1
ATOM 1496 N N . SER A 1 186 ? 4.069 3.673 3.826 1.00 96.31 186 SER A N 1
ATOM 1497 C CA . SER A 1 186 ? 3.994 4.990 3.179 1.00 96.31 186 SER A CA 1
ATOM 1498 C C . SER A 1 186 ? 5.106 5.258 2.165 1.00 96.31 186 SER A C 1
ATOM 1500 O O . SER A 1 186 ? 4.818 5.786 1.096 1.00 96.31 186 SER A O 1
ATOM 1502 N N . SER A 1 187 ? 6.355 4.894 2.473 1.00 96.00 187 SER A N 1
ATOM 1503 C CA . SER A 1 187 ? 7.477 5.084 1.542 1.00 96.00 187 SER A CA 1
ATOM 1504 C C . SER A 1 187 ? 7.314 4.244 0.276 1.00 96.00 187 SER A C 1
ATOM 1506 O O . SER A 1 187 ? 7.640 4.700 -0.812 1.00 96.00 187 SER A O 1
ATOM 1508 N N . SER A 1 188 ? 6.740 3.045 0.402 1.00 96.81 188 SER A N 1
ATOM 1509 C CA . SER A 1 188 ? 6.470 2.167 -0.739 1.00 96.81 188 SER A CA 1
ATOM 1510 C C . SER A 1 188 ? 5.319 2.687 -1.599 1.00 96.81 188 SER A C 1
ATOM 1512 O O . SER A 1 188 ? 5.397 2.606 -2.818 1.00 96.81 188 SER A O 1
ATOM 1514 N N . LEU A 1 189 ? 4.276 3.268 -0.992 1.00 95.75 189 LEU A N 1
ATOM 1515 C CA . LEU A 1 189 ? 3.187 3.908 -1.746 1.00 95.75 189 LEU A CA 1
ATOM 1516 C C . LEU A 1 189 ? 3.696 5.094 -2.570 1.00 95.75 189 LEU A C 1
ATOM 1518 O O .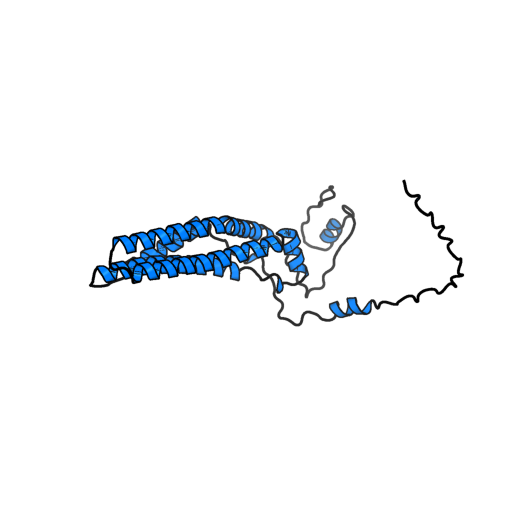 LEU A 1 189 ? 3.329 5.229 -3.735 1.00 95.75 189 LEU A O 1
ATOM 1522 N N . GLN A 1 190 ? 4.557 5.923 -1.975 1.00 95.81 190 GLN A N 1
ATOM 1523 C CA . GLN A 1 190 ? 5.161 7.058 -2.666 1.00 95.81 190 GLN A CA 1
ATOM 1524 C C . GLN A 1 190 ? 6.071 6.591 -3.805 1.00 95.81 190 GLN A C 1
ATOM 1526 O O . GLN A 1 190 ? 5.890 7.028 -4.938 1.00 95.81 190 GLN A O 1
ATOM 1531 N N . TRP A 1 191 ? 6.958 5.629 -3.534 1.00 95.94 191 TRP A N 1
ATOM 1532 C CA . TRP A 1 191 ? 7.848 5.073 -4.551 1.00 95.94 191 TRP A CA 1
ATOM 1533 C C . TRP A 1 191 ? 7.083 4.491 -5.743 1.00 95.94 191 TRP A C 1
ATOM 1535 O O . TRP A 1 191 ? 7.459 4.723 -6.889 1.00 95.94 191 TRP A O 1
ATOM 1545 N N . LEU A 1 192 ? 5.980 3.772 -5.501 1.00 94.44 192 LEU A N 1
ATOM 1546 C CA . LEU A 1 192 ? 5.145 3.235 -6.579 1.00 94.44 192 LEU A CA 1
ATOM 1547 C C . LEU A 1 192 ? 4.479 4.352 -7.393 1.00 94.44 192 LEU A C 1
ATOM 1549 O O . LEU A 1 192 ? 4.339 4.226 -8.608 1.00 94.44 192 LEU A O 1
ATOM 1553 N N . ASN A 1 193 ? 4.082 5.452 -6.752 1.00 93.75 193 ASN A N 1
ATOM 1554 C CA . ASN A 1 193 ? 3.496 6.589 -7.453 1.00 93.75 193 ASN A CA 1
ATOM 1555 C C . ASN A 1 193 ? 4.527 7.289 -8.356 1.00 93.75 193 ASN A C 1
ATOM 1557 O O . ASN A 1 193 ? 4.221 7.585 -9.511 1.00 93.75 193 ASN A O 1
ATOM 1561 N N . ASP A 1 194 ? 5.754 7.470 -7.867 1.00 93.94 194 ASP A N 1
ATOM 1562 C CA . ASP A 1 194 ? 6.857 8.058 -8.635 1.00 93.94 194 ASP A CA 1
ATOM 1563 C C . ASP A 1 194 ? 7.282 7.130 -9.785 1.00 93.94 194 ASP A C 1
ATOM 1565 O O . ASP A 1 194 ? 7.360 7.544 -10.944 1.00 93.94 194 ASP A O 1
ATOM 1569 N N . SER A 1 195 ? 7.444 5.838 -9.492 1.00 93.75 195 SER A N 1
ATOM 1570 C CA . SER A 1 195 ? 7.801 4.805 -10.472 1.00 93.75 195 SER A CA 1
ATOM 1571 C C . SER A 1 195 ? 6.768 4.692 -11.582 1.00 93.75 195 SER A C 1
ATOM 1573 O O . SER A 1 195 ? 7.114 4.571 -12.755 1.00 93.75 195 SER A O 1
ATOM 1575 N N . ARG A 1 196 ? 5.480 4.811 -11.248 1.00 91.25 196 ARG A N 1
ATOM 1576 C CA . ARG A 1 196 ? 4.414 4.854 -12.246 1.00 91.25 196 ARG A CA 1
ATOM 1577 C C . ARG A 1 196 ? 4.611 6.007 -13.234 1.00 91.25 196 ARG A C 1
ATOM 1579 O O . ARG A 1 196 ? 4.370 5.814 -14.422 1.00 91.25 196 ARG A O 1
ATOM 1586 N N . LEU A 1 197 ? 5.013 7.198 -12.786 1.00 90.69 197 LEU A N 1
ATOM 1587 C CA . LEU A 1 197 ? 5.231 8.338 -13.688 1.00 90.69 197 LEU A CA 1
ATOM 1588 C C . LEU A 1 197 ? 6.377 8.084 -14.673 1.00 90.69 197 LEU A C 1
ATOM 1590 O O . LEU A 1 197 ? 6.299 8.543 -15.812 1.00 90.69 197 LEU A O 1
ATOM 1594 N N . VAL A 1 198 ? 7.400 7.340 -14.250 1.00 91.56 198 VAL A N 1
ATOM 1595 C CA . VAL A 1 198 ? 8.503 6.898 -15.114 1.00 91.56 198 VAL A CA 1
ATOM 1596 C C . VAL A 1 198 ? 8.007 5.855 -16.116 1.00 91.56 198 VAL A C 1
ATOM 1598 O O . VAL A 1 198 ? 8.114 6.067 -17.322 1.00 91.56 198 VAL A O 1
ATOM 1601 N N . LEU A 1 199 ? 7.368 4.783 -15.639 1.00 89.06 199 LEU A N 1
ATOM 1602 C CA . LEU A 1 199 ? 6.903 3.674 -16.482 1.00 89.06 199 LEU A CA 1
ATOM 1603 C C . LEU A 1 199 ? 5.871 4.113 -17.532 1.00 89.06 199 LEU A C 1
ATOM 1605 O O . LEU A 1 199 ? 5.853 3.596 -18.643 1.00 89.06 199 LEU A O 1
ATOM 1609 N N . ARG A 1 200 ? 5.037 5.118 -17.234 1.00 87.44 200 ARG A N 1
ATOM 1610 C CA . ARG A 1 200 ? 4.063 5.666 -18.199 1.00 87.44 200 ARG A CA 1
ATOM 1611 C C . ARG A 1 200 ? 4.701 6.355 -19.410 1.00 87.44 200 ARG A C 1
ATOM 1613 O O . ARG A 1 200 ? 3.996 6.561 -20.398 1.00 87.44 200 ARG A O 1
ATOM 1620 N N . LYS A 1 201 ? 5.976 6.747 -19.321 1.00 85.50 201 LYS A N 1
ATOM 1621 C CA . LYS A 1 201 ? 6.727 7.366 -20.423 1.00 85.50 201 LYS A CA 1
ATOM 1622 C C . LYS A 1 201 ? 7.397 6.338 -21.330 1.00 85.50 201 LYS A C 1
ATOM 1624 O O . LYS A 1 201 ? 7.864 6.727 -22.396 1.00 85.50 201 LYS A O 1
ATOM 1629 N N . LEU A 1 202 ? 7.451 5.067 -20.923 1.00 84.06 202 LEU A N 1
ATOM 1630 C CA . LEU A 1 202 ? 8.092 4.033 -21.723 1.00 84.06 202 LEU A CA 1
ATOM 1631 C C . LEU A 1 202 ? 7.373 3.865 -23.072 1.00 84.06 202 LEU A C 1
ATOM 1633 O O . LEU A 1 202 ? 6.134 3.914 -23.122 1.00 84.06 202 LEU A O 1
ATOM 1637 N N . PRO A 1 203 ? 8.135 3.699 -24.168 1.00 78.75 203 PRO A N 1
ATOM 1638 C CA . PRO A 1 203 ? 7.560 3.333 -25.449 1.00 78.75 203 PRO A CA 1
ATOM 1639 C C . PRO A 1 203 ? 6.957 1.929 -25.347 1.00 78.75 203 PRO A C 1
ATOM 1641 O O . PRO A 1 203 ? 7.489 1.058 -24.667 1.00 78.75 203 PRO A O 1
ATOM 1644 N N . GLU A 1 204 ? 5.833 1.723 -26.023 1.00 73.94 204 GLU A N 1
ATOM 1645 C CA . GLU A 1 204 ? 5.211 0.408 -26.148 1.00 73.94 204 GLU A CA 1
ATOM 1646 C C . GLU A 1 204 ? 5.677 -0.177 -27.481 1.00 73.94 204 GLU A C 1
ATOM 1648 O O . GLU A 1 204 ? 5.363 0.377 -28.536 1.00 73.94 204 GLU A O 1
ATOM 1653 N N . ILE A 1 205 ? 6.490 -1.232 -27.421 1.00 76.00 205 ILE A N 1
ATOM 1654 C CA . ILE A 1 205 ? 7.004 -1.933 -28.599 1.00 76.00 205 ILE A CA 1
ATOM 1655 C C . ILE A 1 205 ? 6.230 -3.239 -28.722 1.00 76.00 205 ILE A C 1
ATOM 1657 O O . ILE A 1 205 ? 6.092 -3.980 -27.755 1.00 76.00 205 ILE A O 1
ATOM 1661 N N . ASP A 1 206 ? 5.686 -3.478 -29.908 1.00 74.69 206 ASP A N 1
ATOM 1662 C CA . ASP A 1 206 ? 4.930 -4.682 -30.222 1.00 74.69 206 ASP A CA 1
ATOM 1663 C C . ASP A 1 206 ? 5.861 -5.689 -30.904 1.00 74.69 206 ASP A C 1
ATOM 1665 O O . ASP A 1 206 ? 6.325 -5.443 -32.020 1.00 74.69 206 ASP A O 1
ATOM 1669 N N . GLU A 1 207 ? 6.152 -6.794 -30.214 1.00 71.56 207 GLU A N 1
ATOM 1670 C CA . GLU A 1 207 ? 7.068 -7.840 -30.684 1.00 71.56 207 GLU A CA 1
ATOM 1671 C C . GLU A 1 207 ? 6.547 -8.564 -31.938 1.00 71.56 207 GLU A C 1
ATOM 1673 O O . GLU A 1 207 ? 7.342 -9.137 -32.684 1.00 71.56 207 GLU A O 1
ATOM 1678 N N . ALA A 1 208 ? 5.238 -8.505 -32.220 1.00 77.50 208 ALA A N 1
ATOM 1679 C CA . ALA A 1 208 ? 4.654 -9.110 -33.415 1.00 77.50 208 ALA A CA 1
ATOM 1680 C C . ALA A 1 208 ? 4.945 -8.312 -34.698 1.00 77.50 208 ALA A C 1
ATOM 1682 O O . ALA A 1 208 ? 4.857 -8.856 -35.804 1.00 77.50 208 ALA A O 1
ATOM 1683 N N . ASN A 1 209 ? 5.290 -7.025 -34.579 1.00 79.12 209 ASN A N 1
ATOM 1684 C CA . ASN A 1 209 ? 5.544 -6.170 -35.733 1.00 79.12 209 ASN A CA 1
ATOM 1685 C C . ASN A 1 209 ? 7.023 -6.214 -36.158 1.00 79.12 209 ASN A C 1
ATOM 1687 O O . ASN A 1 209 ? 7.915 -6.183 -35.303 1.00 79.12 209 ASN A O 1
ATOM 1691 N N . PRO A 1 210 ? 7.319 -6.204 -37.476 1.00 83.56 210 PRO A N 1
ATOM 1692 C CA . PRO A 1 210 ? 8.686 -6.095 -37.972 1.00 83.56 210 PRO A CA 1
ATOM 1693 C C . PRO A 1 210 ? 9.390 -4.872 -37.377 1.00 83.56 210 PRO A C 1
ATOM 1695 O O . PRO A 1 210 ? 9.027 -3.728 -37.653 1.00 83.56 210 PRO A O 1
ATOM 1698 N N . THR A 1 211 ? 10.401 -5.126 -36.549 1.00 80.81 211 THR A N 1
ATOM 1699 C CA . THR A 1 211 ? 11.128 -4.089 -35.816 1.00 80.81 211 THR A CA 1
ATOM 1700 C C . THR A 1 211 ? 12.529 -3.937 -36.394 1.00 80.81 211 THR A C 1
ATOM 1702 O O . THR A 1 211 ? 13.276 -4.906 -36.513 1.00 80.81 211 THR A O 1
ATOM 1705 N N . ILE A 1 212 ? 12.897 -2.705 -36.752 1.00 83.69 212 ILE A N 1
ATOM 1706 C CA . ILE A 1 212 ? 14.241 -2.353 -37.223 1.00 83.69 212 ILE A CA 1
ATOM 1707 C C . ILE A 1 212 ? 14.951 -1.608 -36.096 1.00 83.69 212 ILE A C 1
ATOM 1709 O O . ILE A 1 212 ? 14.459 -0.589 -35.614 1.00 83.69 212 ILE A O 1
ATOM 1713 N N . VAL A 1 213 ? 16.126 -2.093 -35.697 1.00 84.56 213 VAL A N 1
ATOM 1714 C CA . VAL A 1 213 ? 16.965 -1.433 -34.691 1.00 84.56 213 VAL A CA 1
ATOM 1715 C C . VAL A 1 213 ? 18.105 -0.694 -35.391 1.00 84.56 213 VAL A C 1
ATOM 1717 O O . VAL A 1 213 ? 18.883 -1.292 -36.131 1.00 84.56 213 VAL A O 1
ATOM 1720 N N . VAL A 1 214 ? 18.222 0.613 -35.145 1.00 85.50 214 VAL A N 1
ATOM 1721 C CA . VAL A 1 214 ? 19.296 1.457 -35.693 1.00 85.50 214 VAL A CA 1
ATOM 1722 C C . VAL A 1 214 ? 20.346 1.710 -34.608 1.00 85.50 214 VAL A C 1
ATOM 1724 O O . VAL A 1 214 ? 20.143 2.523 -33.707 1.00 85.50 214 VAL A O 1
ATOM 1727 N N . CYS A 1 215 ? 21.489 1.025 -34.692 1.00 87.25 215 CYS A N 1
ATOM 1728 C CA . CYS A 1 215 ? 22.607 1.161 -33.749 1.00 87.25 215 CYS A CA 1
ATOM 1729 C C . CYS A 1 215 ? 23.819 1.864 -34.384 1.00 87.25 215 CYS A C 1
ATOM 1731 O O . CYS A 1 215 ? 24.039 1.792 -35.587 1.00 87.25 215 CYS A O 1
ATOM 1733 N N . GLY A 1 216 ? 24.636 2.534 -33.567 1.00 87.88 216 GLY A N 1
ATOM 1734 C CA . GLY A 1 216 ? 25.866 3.205 -34.007 1.00 87.88 216 GLY A CA 1
ATOM 1735 C C . GLY A 1 216 ? 26.387 4.199 -32.968 1.00 87.88 216 GLY A C 1
ATOM 1736 O O . GLY A 1 216 ? 25.663 4.548 -32.031 1.00 87.88 216 GLY A O 1
ATOM 1737 N N . ALA A 1 217 ? 27.622 4.681 -33.132 1.00 86.12 217 ALA A N 1
ATOM 1738 C CA . ALA A 1 217 ? 28.265 5.604 -32.189 1.00 86.12 217 ALA A CA 1
ATOM 1739 C C . ALA A 1 217 ? 27.447 6.901 -31.970 1.00 86.12 217 ALA A C 1
ATOM 1741 O O . ALA A 1 217 ? 26.621 7.254 -32.820 1.00 86.12 217 ALA A O 1
ATOM 1742 N N . PRO A 1 218 ? 27.606 7.617 -30.841 1.00 83.56 218 PRO A N 1
ATOM 1743 C CA . PRO A 1 218 ? 26.959 8.916 -30.638 1.00 83.56 218 PRO A CA 1
ATOM 1744 C C . PRO A 1 218 ? 27.211 9.871 -31.818 1.00 83.56 218 PRO A C 1
ATOM 1746 O O . PRO A 1 218 ? 28.263 9.809 -32.447 1.00 83.56 218 PRO A O 1
ATOM 1749 N N . ASN A 1 219 ? 26.245 10.734 -32.139 1.00 79.25 219 ASN A N 1
ATOM 1750 C CA . ASN A 1 219 ? 26.352 11.773 -33.179 1.00 79.25 219 ASN A CA 1
ATOM 1751 C C . ASN A 1 219 ? 26.587 11.311 -34.637 1.00 79.25 219 ASN A C 1
ATOM 1753 O O . ASN A 1 219 ? 26.799 12.152 -35.504 1.00 79.25 219 ASN A O 1
ATOM 1757 N N . VAL A 1 220 ? 26.466 10.019 -34.970 1.00 84.19 220 VAL A N 1
ATOM 1758 C CA . VAL A 1 220 ? 26.590 9.525 -36.369 1.00 84.19 220 VAL A CA 1
ATOM 1759 C C . VAL A 1 220 ? 25.347 9.763 -37.248 1.00 84.19 220 VAL A C 1
ATOM 1761 O O . VAL A 1 220 ? 25.216 9.168 -38.310 1.00 84.19 220 VAL A O 1
ATOM 1764 N N . GLY A 1 221 ? 24.399 10.597 -36.804 1.00 79.75 221 GLY A N 1
ATOM 1765 C CA . GLY A 1 221 ? 23.207 10.947 -37.590 1.00 79.75 221 GLY A CA 1
ATOM 1766 C C . GLY A 1 221 ? 22.048 9.941 -37.539 1.00 79.75 221 GLY A C 1
ATOM 1767 O O . GLY A 1 221 ? 21.123 10.049 -38.338 1.00 79.75 221 GLY A O 1
ATOM 1768 N N . LYS A 1 222 ? 22.042 8.994 -36.587 1.00 86.31 222 LYS A N 1
ATOM 1769 C CA . LYS A 1 222 ? 20.950 8.006 -36.419 1.00 86.31 222 LYS A CA 1
ATOM 1770 C C . LYS A 1 222 ? 19.577 8.666 -36.280 1.00 86.31 222 LYS A C 1
ATOM 1772 O O . LYS A 1 222 ? 18.642 8.281 -36.968 1.00 86.31 222 LYS A O 1
ATOM 1777 N N . SER A 1 223 ? 19.473 9.693 -35.438 1.00 79.00 223 SER A N 1
ATOM 1778 C CA . SER A 1 223 ? 18.219 10.423 -35.230 1.00 79.00 223 SER A CA 1
ATOM 1779 C C . SER A 1 223 ? 17.767 11.140 -36.505 1.00 79.00 223 SER A C 1
ATOM 1781 O O . SER A 1 223 ? 16.588 11.111 -36.823 1.00 79.00 223 SER A O 1
ATOM 1783 N N . ALA A 1 224 ? 18.694 11.685 -37.304 1.00 81.25 224 ALA A N 1
ATOM 1784 C CA . ALA A 1 224 ? 18.370 12.295 -38.596 1.00 81.25 224 ALA A CA 1
ATOM 1785 C C . ALA A 1 224 ? 17.863 11.264 -39.625 1.00 81.25 224 ALA A C 1
ATOM 1787 O O . ALA A 1 224 ? 16.938 11.559 -40.377 1.00 81.25 224 ALA A O 1
ATOM 1788 N N . PHE A 1 225 ? 18.421 10.049 -39.624 1.00 83.44 225 PHE A N 1
ATOM 1789 C CA . PHE A 1 225 ? 17.947 8.939 -40.458 1.00 83.44 225 PHE A CA 1
ATOM 1790 C C . PHE A 1 225 ? 16.539 8.470 -40.065 1.00 83.44 225 PHE A C 1
ATOM 1792 O O . PHE A 1 225 ? 15.705 8.214 -40.927 1.00 83.44 225 PHE A O 1
ATOM 1799 N N . ILE A 1 226 ? 16.240 8.386 -38.766 1.00 83.12 226 ILE A N 1
ATOM 1800 C CA . ILE A 1 226 ? 14.892 8.015 -38.318 1.00 83.12 226 ILE A CA 1
ATOM 1801 C C . ILE A 1 226 ? 13.903 9.155 -38.622 1.00 83.12 226 ILE A C 1
ATOM 1803 O O . ILE A 1 226 ? 12.805 8.871 -39.087 1.00 83.12 226 ILE A O 1
ATOM 1807 N N . SER A 1 227 ? 14.287 10.429 -38.453 1.00 80.62 227 SER A N 1
ATOM 1808 C CA . SER A 1 227 ? 13.433 11.583 -38.794 1.00 80.62 227 SER A CA 1
ATOM 1809 C C . SER A 1 227 ? 13.132 11.702 -40.291 1.00 80.62 227 SER A C 1
ATOM 1811 O O . SER A 1 227 ? 12.094 12.243 -40.654 1.00 80.62 227 SER A O 1
ATOM 1813 N N . SER A 1 228 ? 14.016 11.233 -41.179 1.00 82.56 228 SER A N 1
ATOM 1814 C CA . SER A 1 228 ? 13.736 11.243 -42.623 1.00 82.56 228 SER A CA 1
ATOM 1815 C C . SER A 1 228 ? 12.792 10.117 -43.051 1.00 82.56 228 SER A C 1
ATOM 1817 O O . SER A 1 228 ? 12.070 10.269 -44.035 1.00 82.56 228 SER A O 1
ATOM 1819 N N . LEU A 1 229 ? 12.783 9.001 -42.316 1.00 82.81 229 LEU A N 1
ATOM 1820 C CA . LEU A 1 229 ? 11.944 7.832 -42.596 1.00 82.81 229 LEU A CA 1
ATOM 1821 C C . LEU A 1 229 ? 10.617 7.821 -41.826 1.00 82.81 229 LEU A C 1
ATOM 1823 O O . LEU A 1 229 ? 9.700 7.097 -42.210 1.00 82.81 229 LEU A O 1
ATOM 1827 N N . SER A 1 230 ? 10.508 8.584 -40.739 1.00 78.31 230 SER A N 1
ATOM 1828 C CA . SER A 1 230 ? 9.368 8.565 -39.822 1.00 78.31 230 SER A CA 1
ATOM 1829 C C . SER A 1 230 ? 8.831 9.967 -39.557 1.00 78.31 230 SER A C 1
ATOM 1831 O O . SER A 1 230 ? 9.577 10.937 -39.505 1.00 78.31 230 SER A O 1
ATOM 1833 N N . SER A 1 231 ? 7.528 10.073 -39.289 1.00 71.19 231 SER A N 1
ATOM 1834 C CA . SER A 1 231 ? 6.860 11.319 -38.885 1.00 71.19 231 SER A CA 1
ATOM 1835 C C . SER A 1 231 ? 7.148 11.737 -37.431 1.00 71.19 231 SER A C 1
ATOM 1837 O O . SER A 1 231 ? 6.460 12.601 -36.887 1.00 71.19 231 SER A O 1
ATOM 1839 N N . GLY A 1 232 ? 8.093 11.079 -36.755 1.00 61.38 232 GLY A N 1
ATOM 1840 C CA . GLY A 1 232 ? 8.469 11.383 -35.379 1.00 61.38 232 GLY A CA 1
ATOM 1841 C C . GLY A 1 232 ? 9.328 12.644 -35.294 1.00 61.38 232 GLY A C 1
ATOM 1842 O O . GLY A 1 232 ? 10.445 12.669 -35.799 1.00 61.38 232 GLY A O 1
ATOM 1843 N N . ASN A 1 233 ? 8.837 13.674 -34.602 1.00 57.50 233 ASN A N 1
ATOM 1844 C CA . ASN A 1 233 ? 9.630 14.859 -34.268 1.00 57.50 233 ASN A CA 1
ATOM 1845 C C . ASN A 1 233 ? 10.667 14.504 -33.190 1.00 57.50 233 ASN A C 1
ATOM 1847 O O . ASN A 1 233 ? 10.357 14.535 -32.000 1.00 57.50 233 ASN A O 1
ATOM 1851 N N . MET A 1 234 ? 11.887 14.152 -33.599 1.00 60.19 234 MET A N 1
ATOM 1852 C CA . MET A 1 234 ? 13.029 14.008 -32.687 1.00 60.19 234 MET A CA 1
ATOM 1853 C C . MET A 1 234 ? 13.865 15.287 -32.666 1.00 60.19 234 MET A C 1
ATOM 1855 O O . MET A 1 234 ? 14.175 15.853 -33.715 1.00 60.19 234 MET A O 1
ATOM 1859 N N . GLU A 1 235 ? 14.270 15.715 -31.471 1.00 58.50 235 GLU A N 1
ATOM 1860 C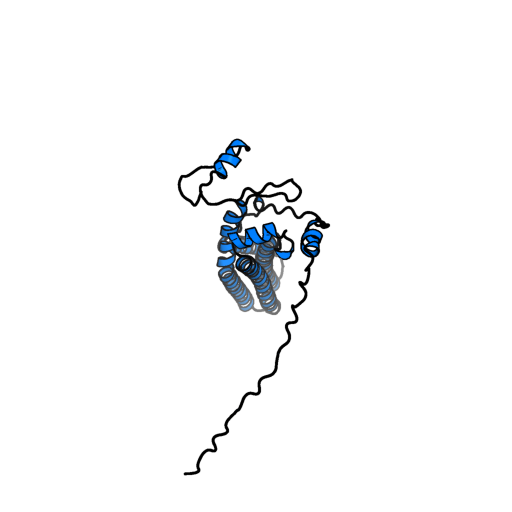 CA . GLU A 1 235 ? 15.228 16.807 -31.298 1.00 58.50 235 G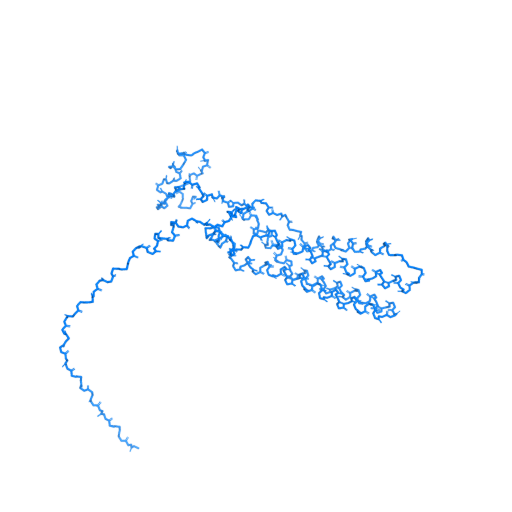LU A CA 1
ATOM 1861 C C . GLU A 1 235 ? 16.645 16.305 -31.610 1.00 58.50 235 GLU A C 1
ATOM 1863 O O . GLU A 1 235 ? 17.159 15.388 -30.971 1.00 58.50 235 GLU A O 1
ATOM 1868 N N . VAL A 1 236 ? 17.291 16.894 -32.619 1.00 59.41 236 VAL A N 1
ATOM 1869 C CA . VAL A 1 236 ? 18.688 16.604 -32.965 1.00 59.41 236 VAL A CA 1
ATOM 1870 C C . VAL A 1 236 ? 19.571 17.661 -32.301 1.00 59.41 236 VAL A C 1
ATOM 1872 O O . VAL A 1 236 ? 19.688 18.775 -32.802 1.00 59.41 236 VAL A O 1
ATOM 1875 N N . ASN A 1 237 ? 20.192 17.317 -31.172 1.00 50.34 237 ASN A N 1
ATOM 1876 C CA . ASN A 1 237 ? 21.159 18.173 -30.475 1.00 50.34 237 ASN A CA 1
ATOM 1877 C C . ASN A 1 237 ? 22.612 17.785 -30.822 1.00 50.34 237 ASN A C 1
ATOM 1879 O O . ASN A 1 237 ? 22.908 16.644 -31.163 1.00 50.34 237 ASN A O 1
ATOM 1883 N N . HIS A 1 238 ? 23.550 18.732 -30.710 1.00 49.56 238 HIS A N 1
ATOM 1884 C CA . HIS A 1 238 ? 24.974 18.527 -31.041 1.00 49.56 238 HIS A CA 1
ATOM 1885 C C . HIS A 1 238 ? 25.803 17.817 -29.946 1.00 49.56 238 HIS A C 1
ATOM 1887 O O . HIS A 1 238 ? 27.018 17.669 -30.095 1.00 49.56 238 HIS A O 1
ATOM 1893 N N . TYR A 1 239 ? 25.186 17.379 -28.844 1.00 51.97 239 TYR A N 1
ATOM 1894 C CA . TYR A 1 239 ? 25.872 16.736 -27.716 1.00 51.97 239 TYR A CA 1
ATOM 1895 C C . TYR A 1 239 ? 25.634 15.209 -27.707 1.00 51.97 239 TYR A C 1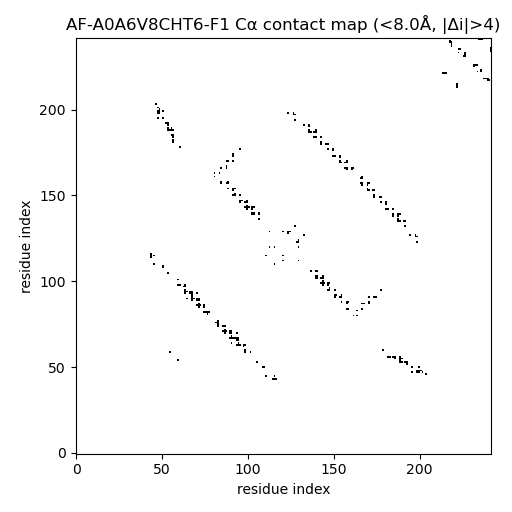
ATOM 1897 O O . TYR A 1 239 ? 24.587 14.766 -28.178 1.00 51.97 239 TYR A O 1
ATOM 1905 N N . PRO A 1 240 ? 26.563 14.378 -27.179 1.00 46.88 240 PRO A N 1
ATOM 1906 C CA . PRO A 1 240 ? 26.554 12.919 -27.374 1.00 46.88 240 PRO A CA 1
ATOM 1907 C C . PRO A 1 240 ? 25.380 12.174 -26.725 1.00 46.88 240 PRO A C 1
ATOM 1909 O O . PRO A 1 240 ? 25.157 11.007 -27.037 1.00 46.88 240 PRO A O 1
ATOM 1912 N N . PHE A 1 241 ? 24.656 12.833 -25.821 1.00 52.19 241 PHE A N 1
ATOM 1913 C CA . PHE A 1 241 ? 23.435 12.329 -25.204 1.00 52.19 241 PHE A CA 1
ATOM 1914 C C . PHE A 1 241 ? 22.274 13.141 -25.775 1.00 52.19 241 PHE A C 1
ATOM 1916 O O . PHE A 1 241 ? 21.961 14.224 -25.279 1.00 52.19 241 PHE A O 1
ATOM 1923 N N . THR A 1 242 ? 21.747 12.649 -26.892 1.00 50.84 242 THR A N 1
ATOM 1924 C CA . THR A 1 242 ? 20.586 13.178 -27.613 1.00 50.84 242 THR A CA 1
ATOM 1925 C C . THR A 1 242 ? 19.372 12.310 -27.355 1.00 50.84 242 THR A C 1
ATOM 1927 O O . THR A 1 242 ? 19.547 11.070 -27.334 1.00 50.84 242 THR A O 1
#

Solvent-accessible surface area (backbone atoms only — not comparable to full-atom values): 14655 Å² total; per-residue (Å²): 142,80,86,84,85,84,80,86,83,84,82,83,90,73,92,78,79,91,72,80,78,79,84,78,82,76,66,69,62,71,63,56,59,62,68,73,57,66,79,91,56,86,81,77,78,80,63,51,72,68,64,75,89,65,69,52,54,64,60,47,48,51,55,16,48,55,51,7,50,59,55,21,72,70,58,82,54,94,50,64,70,59,29,53,43,50,23,54,39,39,27,44,48,44,25,28,48,48,45,25,50,55,37,46,55,56,46,69,67,51,80,60,66,91,74,45,55,71,67,58,41,52,52,45,34,77,73,66,31,59,66,56,52,53,49,37,49,48,44,35,53,49,44,23,54,50,34,46,51,46,30,55,54,30,40,52,55,28,68,76,46,87,51,66,68,59,34,54,47,33,49,52,52,35,50,55,50,43,52,53,47,42,60,70,37,34,62,39,47,50,50,51,47,55,46,46,63,55,50,44,68,56,83,88,82,63,87,90,50,95,78,85,85,92,83,77,68,69,84,74,48,64,67,59,54,49,43,75,76,38,95,58,91,71,79,86,59,99,52,75,85,102

Mean predicted aligned error: 13.1 Å

Sequence (242 aa):
MGPFGQLDFAFPSRHIGRRTPPILNLRAASFEEQWARGPTGAEVKVAWRRLSTILTKDEMLDKAYGRARKASDRVDDPVKVFRVRKQLTRMVQTAADVLSEGLEDKVREWPSLNHLPIFDQAMVDASVGCDLYRHHLSMLTWGSKQIRNIANQNVKKITRSSRFEVMHQARKEAYGRISSIMRRVSSSLQWLNDSRLVLRKLPEIDEANPTIVVCGAPNVGKSAFISSLSSGNMEVNHYPFT

Secondary structure (DSSP, 8-state):
--PPPP---PPPP------PPP-----THHHHHHHSS---S------GGGPPPPPPHHHHHHHHHHHHHHHHHT---SSHHHHHHHHHHHHHHHHHHHHHHHHHHHHHHSPPGGGS-HHHHHHHHHHH-HHHHHHHHHHHHHHHHHHHHHHHHHHHHHHH---HHHHHHHHHHHHHHHHHHHHHHHHHHHHHHHHHHHHTTS----TTS-------STTSSHHHHHHHHSS------SSS--

Foldseek 3Di:
DDDDDDDDDDDDDDDDDDDDDDPPPPDPPVVVVVVVPDDPDPPPQDQLQPQDAFDFLVVLQCVQQVQLQVQLVPQDDPDPLVSLLVSLLSSLVSSLCSLLVSLVVNLVSDDDLVPDDPVVNVVLCVFQRPVLVVVLNVLSNVLSVQLVVLSVVLNVQSVPDSDSVSSVVSSVSSSVSNSVSSVVSRVSSVSVNVSSVRSNPDDRDDPVDDDDDDDDAFPPCSVVVCVVVDVDDDDDDPDRPD

Nearest PDB structures (foldseek):
  2e87-assembly1_A  TM=8.771E-01  e=1.187E-11  Pyrococcus horikoshii OT3
  8v87-assembly1_b  TM=9.188E-01  e=5.798E-10  Saccharomyces cerevisiae BY4741
  7v08-assembly1_b  TM=9.126E-01  e=7.416E-10  Saccharomyces cerevisiae BY4741
  8v84-assembly1_b  TM=9.192E-01  e=9.964E-10  Saccharomyces cerevisiae BY4741
  8flc-assembly1_SR  TM=9.100E-01  e=9.030E-10  Homo sapiens

pLDDT: mean 79.85, std 22.73, range [28.78, 98.25]

Radius of gyration: 31.94 Å; Cα contacts (8 Å, |Δi|>4): 184; chains: 1; bounding box: 101×54×73 Å